Protein AF-A0A1M2VK06-F1 (afdb_monomer_lite)

Radius of gyration: 19.27 Å; chains: 1; bounding box: 49×46×52 Å

pLDDT: mean 74.6, std 16.61, range [38.97, 98.0]

Secondary structure (DSSP, 8-state):
-HHHHHHHHHHHHTT-SSEEEEEE-TTS-GGGTTTT--PPTTEEEEEEEEEE--TT-TT----TT--EEEEEEEEESSEEEEEEES-HHHHHHTT--HHHHTT--EEEEES---S--SSTTSPPHHHHHHHHHHHHT-TT--EEEEEE-S--TT--PPP--TTSPPTTS-TT------SEEEEEE---HHHHHHHHT--TTPPP---B--HHHHHHHHHTTTTT--EEEEEE-TTS-B-HHHHHHHHHH-SEEEEEE-SS-------GGG--TTGGGS----TTS---

Structure (mmCIF, N/CA/C/O backbone):
data_AF-A0A1M2VK06-F1
#
_entry.id   AF-A0A1M2VK06-F1
#
loop_
_atom_site.group_PDB
_atom_site.id
_atom_site.type_symbol
_atom_site.label_atom_id
_atom_site.label_alt_id
_atom_site.label_comp_id
_atom_site.label_asym_id
_atom_site.label_entity_id
_atom_site.label_seq_id
_atom_site.pdbx_PDB_ins_code
_atom_site.Cartn_x
_atom_site.Cartn_y
_atom_site.Cartn_z
_atom_site.occupancy
_atom_site.B_iso_or_equiv
_atom_site.auth_seq_id
_atom_site.auth_comp_id
_atom_site.auth_asym_id
_atom_site.auth_atom_id
_atom_site.pdbx_PDB_model_num
ATOM 1 N N . MET A 1 1 ? 25.168 10.099 -22.488 1.00 47.62 1 MET A N 1
ATOM 2 C CA . MET A 1 1 ? 24.892 9.134 -23.580 1.00 47.62 1 MET A CA 1
ATOM 3 C C . MET A 1 1 ? 23.888 8.047 -23.195 1.00 47.62 1 MET A C 1
ATOM 5 O O . MET A 1 1 ? 22.992 7.809 -23.987 1.00 47.62 1 MET A O 1
ATOM 9 N N . ASN A 1 2 ? 23.963 7.434 -22.006 1.00 51.59 2 ASN A N 1
ATOM 10 C CA . ASN A 1 2 ? 23.129 6.265 -21.659 1.00 51.59 2 ASN A CA 1
ATOM 11 C C . ASN A 1 2 ? 21.607 6.519 -21.606 1.00 51.59 2 ASN A C 1
ATOM 13 O O . ASN A 1 2 ? 20.846 5.654 -22.025 1.00 51.59 2 ASN A O 1
ATOM 17 N N . GLY A 1 3 ? 21.160 7.707 -21.173 1.00 55.09 3 GLY A N 1
ATOM 18 C CA . GLY A 1 3 ? 19.727 8.044 -21.126 1.00 55.09 3 GLY A CA 1
ATOM 19 C C . GLY A 1 3 ? 19.047 8.020 -22.501 1.00 55.09 3 GLY A C 1
ATOM 20 O O . GLY A 1 3 ? 17.964 7.471 -22.633 1.00 55.09 3 GLY A O 1
ATOM 21 N N . HIS A 1 4 ? 19.719 8.510 -23.553 1.00 59.34 4 HIS A N 1
ATOM 22 C CA . HIS A 1 4 ? 19.157 8.541 -24.910 1.00 59.34 4 HIS A CA 1
ATOM 23 C C . HIS A 1 4 ? 18.959 7.149 -25.519 1.00 59.34 4 HIS A C 1
ATOM 25 O O . HIS A 1 4 ? 18.006 6.950 -26.264 1.00 59.34 4 HIS A O 1
ATOM 31 N N . LEU A 1 5 ? 19.828 6.182 -25.199 1.00 64.38 5 LEU A N 1
ATOM 32 C CA . LEU A 1 5 ? 19.677 4.808 -25.680 1.00 64.38 5 LEU A CA 1
ATOM 33 C C . LEU A 1 5 ? 18.470 4.128 -25.029 1.00 64.38 5 LEU A C 1
ATOM 35 O O . LEU A 1 5 ? 17.686 3.496 -25.727 1.00 64.38 5 LEU A O 1
ATOM 39 N N . ALA A 1 6 ? 18.287 4.293 -23.716 1.00 64.44 6 ALA A N 1
ATOM 40 C CA . ALA A 1 6 ? 17.107 3.774 -23.033 1.00 64.44 6 ALA A CA 1
ATOM 41 C C . ALA A 1 6 ? 15.823 4.436 -23.560 1.00 64.44 6 ALA A C 1
ATOM 43 O O . ALA A 1 6 ? 14.879 3.726 -23.892 1.00 64.44 6 ALA A O 1
ATOM 44 N N . SER A 1 7 ? 15.814 5.762 -23.749 1.00 63.34 7 SER A N 1
ATOM 45 C CA . SER A 1 7 ? 14.690 6.473 -24.376 1.00 63.34 7 SER A CA 1
ATOM 46 C C . SER A 1 7 ? 14.378 5.938 -25.773 1.00 63.34 7 SER A C 1
ATOM 48 O O . SER A 1 7 ? 13.219 5.712 -26.100 1.00 63.34 7 SER A O 1
ATOM 50 N N . TYR A 1 8 ? 15.407 5.704 -26.592 1.00 65.81 8 TYR A N 1
ATOM 51 C CA . TYR A 1 8 ? 15.258 5.189 -27.951 1.00 65.81 8 TYR A CA 1
ATOM 52 C C . TYR A 1 8 ? 14.736 3.748 -27.978 1.00 65.81 8 TYR A C 1
ATOM 54 O O . TYR A 1 8 ? 13.837 3.439 -28.753 1.00 65.81 8 TYR A O 1
ATOM 62 N N . ILE A 1 9 ? 15.240 2.874 -27.103 1.00 68.94 9 ILE A N 1
ATOM 63 C CA . ILE A 1 9 ? 14.739 1.500 -26.969 1.00 68.94 9 ILE A CA 1
ATOM 64 C C . ILE A 1 9 ? 13.269 1.518 -26.547 1.00 68.94 9 ILE A C 1
ATOM 66 O O . ILE A 1 9 ? 12.455 0.821 -27.140 1.00 68.94 9 ILE A O 1
ATOM 70 N N . LEU A 1 10 ? 12.904 2.341 -25.564 1.00 68.81 10 LEU A N 1
ATOM 71 C CA . LEU A 1 10 ? 11.518 2.446 -25.103 1.00 68.81 10 LEU A CA 1
ATOM 72 C C . LEU A 1 10 ? 10.599 3.032 -26.168 1.00 68.81 10 LEU A C 1
ATOM 74 O O . LEU A 1 10 ? 9.471 2.572 -26.298 1.00 68.81 10 LEU A O 1
ATOM 78 N N . PHE A 1 11 ? 11.094 3.984 -26.958 1.00 67.81 11 PHE A N 1
ATOM 79 C CA . PHE A 1 11 ? 10.392 4.503 -28.125 1.00 67.81 11 PHE A CA 1
ATOM 80 C C . PHE A 1 11 ? 10.148 3.406 -29.172 1.00 67.81 11 PHE A C 1
ATOM 82 O O . PHE A 1 11 ? 9.016 3.237 -29.610 1.00 67.81 11 PHE A O 1
ATOM 89 N N . LEU A 1 12 ? 11.161 2.606 -29.520 1.00 69.56 12 LEU A N 1
ATOM 90 C CA . LEU A 1 12 ? 11.001 1.486 -30.458 1.00 69.56 12 LEU A CA 1
ATOM 91 C C . LEU A 1 12 ? 10.035 0.416 -29.937 1.00 69.56 12 LEU A C 1
ATOM 93 O O . LEU A 1 12 ? 9.275 -0.174 -30.699 1.00 69.56 12 LEU A O 1
ATOM 97 N N . LEU A 1 13 ? 10.056 0.161 -28.630 1.00 71.19 13 LEU A N 1
ATOM 98 C CA . LEU A 1 13 ? 9.164 -0.804 -27.993 1.00 71.19 13 LEU A CA 1
ATOM 99 C C . LEU A 1 13 ? 7.761 -0.234 -27.748 1.00 71.19 13 LEU A C 1
ATOM 101 O O . LEU A 1 13 ? 6.844 -1.000 -27.457 1.00 71.19 13 LEU A O 1
ATOM 105 N N . ALA A 1 14 ? 7.553 1.077 -27.900 1.00 65.69 14 ALA A N 1
ATOM 106 C CA . ALA A 1 14 ? 6.257 1.709 -27.693 1.00 65.69 14 ALA A CA 1
ATOM 107 C C . ALA A 1 14 ? 5.212 1.316 -28.746 1.00 65.69 14 ALA A C 1
ATOM 109 O O . ALA A 1 14 ? 4.041 1.615 -28.545 1.00 65.69 14 ALA A O 1
ATOM 110 N N . GLU A 1 15 ? 5.581 0.638 -29.829 1.00 67.31 15 GLU A N 1
ATOM 111 C CA . GLU A 1 15 ? 4.616 0.082 -30.786 1.00 67.31 15 GLU A CA 1
ATOM 112 C C . GLU A 1 15 ? 4.127 -1.323 -30.394 1.00 67.31 15 GLU A C 1
ATOM 114 O O . GLU A 1 15 ? 3.173 -1.836 -30.978 1.00 67.31 15 GLU A O 1
ATOM 119 N N . GLN A 1 16 ? 4.732 -1.952 -29.380 1.00 73.31 16 GLN A N 1
ATOM 120 C CA . GLN A 1 16 ? 4.264 -3.237 -28.864 1.00 73.31 16 GLN A CA 1
ATOM 121 C C . GLN A 1 16 ? 2.961 -3.049 -28.074 1.00 73.31 16 GLN A C 1
ATOM 123 O O . GLN A 1 16 ? 2.878 -2.219 -27.161 1.00 73.31 16 GLN A O 1
ATOM 128 N N . ALA A 1 17 ? 1.944 -3.844 -28.423 1.00 70.94 17 ALA A N 1
ATOM 129 C CA . ALA A 1 17 ? 0.627 -3.804 -27.784 1.00 70.94 17 ALA A CA 1
ATOM 130 C C . ALA A 1 17 ? 0.682 -4.251 -26.316 1.00 70.94 17 ALA A C 1
ATOM 132 O O . ALA A 1 17 ? 0.001 -3.682 -25.473 1.00 70.94 17 ALA A O 1
ATOM 133 N N . THR A 1 18 ? 1.526 -5.237 -25.999 1.00 79.25 18 THR A N 1
ATOM 134 C CA . THR A 1 18 ? 1.774 -5.691 -24.627 1.00 79.25 18 THR A CA 1
ATOM 135 C C . THR A 1 18 ? 3.255 -5.602 -24.310 1.00 79.25 18 THR A C 1
ATOM 137 O O . THR A 1 18 ? 4.063 -6.224 -25.000 1.00 79.25 18 THR A O 1
ATOM 140 N N . LEU A 1 19 ? 3.617 -4.848 -23.273 1.00 79.69 19 LEU A N 1
ATOM 141 C CA . LEU A 1 19 ? 5.019 -4.626 -22.923 1.00 79.69 19 LEU A CA 1
ATOM 142 C C . LEU A 1 19 ? 5.219 -4.536 -21.409 1.00 79.69 19 LEU A C 1
ATOM 144 O O . LEU A 1 19 ? 4.569 -3.748 -20.720 1.00 79.69 19 LEU A O 1
ATOM 148 N N . ALA A 1 20 ? 6.174 -5.305 -20.893 1.00 77.31 20 ALA A N 1
ATOM 149 C CA . ALA A 1 20 ? 6.672 -5.161 -19.534 1.00 77.31 20 ALA A CA 1
ATOM 150 C C . ALA A 1 20 ? 8.096 -4.591 -19.583 1.00 77.31 20 ALA A C 1
ATOM 152 O O . ALA A 1 20 ? 8.959 -5.111 -20.286 1.00 77.31 20 ALA A O 1
ATOM 153 N N . VAL A 1 21 ? 8.338 -3.501 -18.858 1.00 75.44 21 VAL A N 1
ATOM 154 C CA . VAL A 1 21 ? 9.625 -2.801 -18.835 1.00 75.44 21 VAL A CA 1
ATOM 155 C C . VAL A 1 21 ? 10.102 -2.680 -17.399 1.00 75.44 21 VAL A C 1
ATOM 157 O O . VAL A 1 21 ? 9.405 -2.121 -16.552 1.00 75.44 21 VAL A O 1
ATOM 160 N N . GLN A 1 22 ? 11.329 -3.129 -17.143 1.00 75.25 22 GLN A N 1
ATOM 161 C CA . GLN A 1 22 ? 12.009 -2.899 -15.878 1.00 75.25 22 GLN A CA 1
ATOM 162 C C . GLN A 1 22 ? 13.286 -2.090 -16.088 1.00 75.25 22 GLN A C 1
ATOM 164 O O . GLN A 1 22 ? 14.187 -2.503 -16.816 1.00 75.25 22 GLN A O 1
ATOM 169 N N . LEU A 1 23 ? 13.368 -0.945 -15.416 1.00 72.06 23 LEU A N 1
ATOM 170 C CA . LEU A 1 23 ? 14.510 -0.043 -15.465 1.00 72.06 23 LEU A CA 1
ATOM 171 C C . LEU A 1 23 ? 15.221 -0.053 -14.111 1.00 72.06 23 LEU A C 1
ATOM 173 O O . LEU A 1 23 ? 14.647 0.315 -13.084 1.00 72.06 23 LEU A O 1
ATOM 177 N N . HIS A 1 24 ? 16.479 -0.495 -14.130 1.00 65.75 24 HIS A N 1
ATOM 178 C CA . HIS A 1 24 ? 17.364 -0.549 -12.969 1.00 65.75 24 HIS A CA 1
ATOM 179 C C . HIS A 1 24 ? 18.470 0.509 -13.088 1.00 65.75 24 HIS A C 1
ATOM 181 O O . HIS A 1 24 ? 19.087 0.635 -14.145 1.00 65.75 24 HIS A O 1
ATOM 187 N N . TYR A 1 25 ? 18.783 1.154 -11.962 1.00 70.06 25 TYR A N 1
ATOM 188 C CA . TYR A 1 25 ? 19.981 1.957 -11.667 1.00 70.06 25 TYR A CA 1
ATOM 189 C C . TYR A 1 25 ? 20.017 3.482 -11.989 1.00 70.06 25 TYR A C 1
ATOM 191 O O . TYR A 1 25 ? 19.478 3.924 -13.004 1.00 70.06 25 TYR A O 1
ATOM 199 N N . PRO A 1 26 ? 20.717 4.291 -11.136 1.00 48.97 26 PRO A N 1
ATOM 200 C CA . PRO A 1 26 ? 20.531 5.741 -10.930 1.00 48.97 26 PRO A CA 1
ATOM 201 C C . PRO A 1 26 ? 21.369 6.696 -11.801 1.00 48.97 26 PRO A C 1
ATOM 203 O O . PRO A 1 26 ? 21.272 7.911 -11.646 1.00 48.97 26 PRO A O 1
ATOM 206 N N . TRP A 1 27 ? 22.198 6.193 -12.718 1.00 48.28 27 TRP A N 1
ATOM 207 C CA . TRP A 1 27 ? 23.122 7.043 -13.497 1.00 48.28 27 TRP A CA 1
ATOM 208 C C . TRP A 1 27 ? 22.528 7.559 -14.807 1.00 48.28 27 TRP A C 1
ATOM 210 O O . TRP A 1 27 ? 23.205 8.234 -15.589 1.00 48.28 27 TRP A O 1
ATOM 220 N N . MET A 1 28 ? 21.269 7.225 -15.088 1.00 51.41 28 MET A N 1
ATOM 221 C CA . MET A 1 28 ? 20.575 7.821 -16.214 1.00 51.41 28 MET A CA 1
ATOM 222 C C . MET A 1 28 ? 20.090 9.203 -15.802 1.00 51.41 28 MET A C 1
ATOM 224 O O . MET A 1 28 ? 19.327 9.352 -14.853 1.00 51.41 28 MET A O 1
ATOM 228 N N . ASN A 1 29 ? 20.545 10.220 -16.532 1.00 53.09 29 ASN A N 1
ATOM 229 C CA . ASN A 1 29 ? 19.908 11.521 -16.477 1.00 53.09 29 ASN A CA 1
ATOM 230 C C . ASN A 1 29 ? 18.454 11.347 -16.957 1.00 53.09 29 ASN A C 1
ATOM 232 O O . ASN A 1 29 ? 18.212 11.170 -18.155 1.00 53.09 29 ASN A O 1
ATOM 236 N N . PHE A 1 30 ? 17.518 11.323 -16.006 1.00 53.69 30 PHE A N 1
ATOM 237 C CA . PHE A 1 30 ? 16.091 11.129 -16.259 1.00 53.69 30 PHE A CA 1
ATOM 238 C C . PHE A 1 30 ? 15.481 12.280 -17.062 1.00 53.69 30 PHE A C 1
ATOM 240 O O . PHE A 1 30 ? 14.474 12.060 -17.732 1.00 53.69 30 PHE A O 1
ATOM 247 N N . ASP A 1 31 ? 16.132 13.446 -17.108 1.00 55.97 31 ASP A N 1
ATOM 248 C CA . ASP A 1 31 ? 15.694 14.577 -17.931 1.00 55.97 31 ASP A CA 1
ATOM 249 C C . ASP A 1 31 ? 15.639 14.210 -19.426 1.00 55.97 31 ASP A C 1
ATOM 251 O O . ASP A 1 31 ? 14.849 14.767 -20.177 1.00 55.97 31 ASP A O 1
ATOM 255 N N . ALA A 1 32 ? 16.442 13.239 -19.881 1.00 54.22 32 ALA A N 1
ATOM 256 C CA . ALA A 1 32 ? 16.413 12.755 -21.267 1.00 54.22 32 ALA A CA 1
ATOM 257 C C . ALA A 1 32 ? 15.392 11.622 -21.509 1.00 54.22 32 ALA A C 1
ATOM 259 O O . ALA A 1 32 ? 15.028 11.344 -22.655 1.00 54.22 32 ALA A O 1
ATOM 260 N N . LEU A 1 33 ? 14.960 10.937 -20.447 1.00 54.22 33 LEU A N 1
ATOM 261 C CA . LEU A 1 33 ? 13.957 9.865 -20.489 1.00 54.22 33 LEU A CA 1
ATOM 262 C C . LEU A 1 33 ? 12.536 10.425 -20.430 1.00 54.22 33 LEU A C 1
ATOM 264 O O . LEU A 1 33 ? 11.628 9.87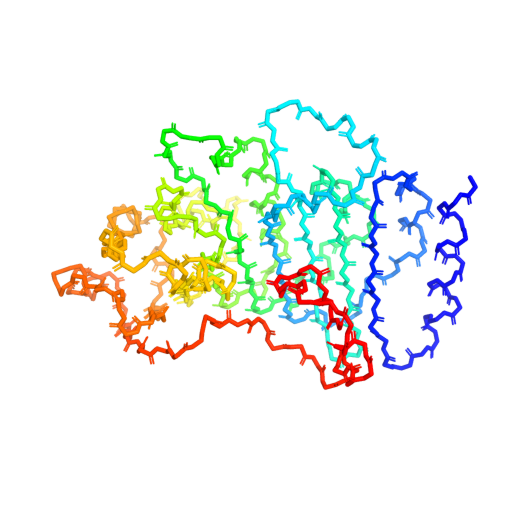6 -21.052 1.00 54.22 33 LEU A O 1
ATOM 268 N N . SER A 1 34 ? 12.371 11.561 -19.763 1.00 54.59 34 SER A N 1
ATOM 269 C CA . SER A 1 34 ? 11.088 12.216 -19.533 1.00 54.59 34 SER A CA 1
ATOM 270 C C . SER A 1 34 ? 10.356 12.680 -20.776 1.00 54.59 34 SER A C 1
ATOM 272 O O . SER A 1 34 ? 9.130 12.634 -20.829 1.00 54.59 34 SER A O 1
ATOM 274 N N . HIS A 1 35 ? 11.101 13.058 -21.809 1.00 53.56 35 HIS A N 1
ATOM 275 C CA . HIS A 1 35 ? 10.530 13.479 -23.081 1.00 53.56 35 HIS A CA 1
ATOM 276 C C . HIS A 1 35 ? 10.024 12.314 -23.947 1.00 53.56 35 HIS A C 1
ATOM 278 O O . HIS A 1 35 ? 9.333 12.562 -24.933 1.00 53.56 35 HIS A O 1
ATOM 284 N N . HIS A 1 36 ? 10.357 11.062 -23.609 1.00 52.97 36 HIS A N 1
ATOM 285 C CA . HIS A 1 36 ? 10.101 9.900 -24.472 1.00 52.97 36 HIS A CA 1
ATOM 286 C C . HIS A 1 36 ? 9.395 8.732 -23.777 1.00 52.97 36 HIS A C 1
ATOM 288 O O . HIS A 1 36 ? 8.789 7.903 -24.458 1.00 52.97 36 HIS A O 1
ATOM 294 N N . LEU A 1 37 ? 9.423 8.654 -22.443 1.00 57.34 37 LEU A N 1
ATOM 295 C CA . LEU A 1 37 ? 8.556 7.739 -21.710 1.00 57.34 37 LEU A CA 1
ATOM 296 C C . LEU A 1 37 ? 7.152 8.324 -21.613 1.00 57.34 37 LEU A C 1
ATOM 298 O O . LEU A 1 37 ? 6.801 9.035 -20.675 1.00 57.34 37 LEU A O 1
ATOM 302 N N . HIS A 1 38 ? 6.311 7.944 -22.565 1.00 60.81 38 HIS A N 1
ATOM 303 C CA . HIS A 1 38 ? 4.879 7.985 -22.333 1.00 60.81 38 HIS A CA 1
ATOM 304 C C . HIS A 1 38 ? 4.540 6.922 -21.288 1.00 60.81 38 HIS A C 1
ATOM 306 O O . HIS A 1 38 ? 4.717 5.724 -21.532 1.00 60.81 38 HIS A O 1
ATOM 312 N N . LEU A 1 39 ? 4.063 7.356 -20.115 1.00 63.66 39 LEU A N 1
ATOM 313 C CA . LEU A 1 39 ? 3.410 6.436 -19.192 1.00 63.66 39 LEU A CA 1
ATOM 314 C C . LEU A 1 39 ? 2.323 5.642 -19.919 1.00 63.66 39 LEU A C 1
ATOM 316 O O . LEU A 1 39 ? 1.707 6.164 -20.856 1.00 63.66 39 LEU A O 1
ATOM 320 N N . PRO A 1 40 ? 2.038 4.414 -19.455 1.00 66.88 40 PRO A N 1
ATOM 321 C CA . PRO A 1 40 ? 0.915 3.657 -19.968 1.00 66.88 40 PRO A CA 1
ATOM 322 C C . PRO A 1 40 ? -0.352 4.506 -19.888 1.00 66.88 40 PRO A C 1
ATOM 324 O O . PRO A 1 40 ? -0.660 5.071 -18.838 1.00 66.88 40 PRO A O 1
ATOM 327 N N . SER A 1 41 ? -1.123 4.580 -20.967 1.00 71.75 41 SER A N 1
ATOM 328 C CA . SER A 1 41 ? -2.531 4.932 -20.820 1.00 71.75 41 SER A CA 1
ATOM 329 C C . SER A 1 41 ? -3.218 3.853 -19.981 1.00 71.75 41 SER A C 1
ATOM 331 O O . SER A 1 41 ? -2.910 2.668 -20.111 1.00 71.75 41 SER A O 1
ATOM 333 N N . GLY A 1 42 ? -4.149 4.252 -19.114 1.00 82.56 42 GLY A N 1
ATOM 334 C CA . GLY A 1 42 ? -4.944 3.296 -18.341 1.00 82.56 42 GLY A CA 1
ATOM 335 C C . GLY A 1 42 ? -4.171 2.558 -17.243 1.00 82.56 42 GLY A C 1
ATOM 336 O O . GLY A 1 42 ? -4.449 1.386 -16.986 1.00 82.56 42 GLY A O 1
ATOM 337 N N . VAL A 1 43 ? -3.211 3.221 -16.582 1.00 87.81 43 VAL A N 1
ATOM 338 C CA . VAL A 1 43 ? -2.662 2.712 -15.315 1.00 87.81 43 VAL A CA 1
ATOM 339 C C . VAL A 1 43 ? -3.813 2.550 -14.324 1.00 87.81 43 VAL A C 1
ATOM 341 O O . VAL A 1 43 ? -4.493 3.513 -13.985 1.00 87.81 43 VAL A O 1
ATOM 344 N N . SER A 1 44 ? -4.027 1.322 -13.864 1.00 91.50 44 SER A N 1
ATOM 345 C CA . SER A 1 44 ? -5.077 0.989 -12.895 1.00 91.50 44 SER A CA 1
ATOM 346 C C . SER A 1 44 ? -4.509 0.663 -11.518 1.00 91.50 44 SER A C 1
ATOM 348 O O . SER A 1 44 ? -5.211 0.838 -10.519 1.00 91.50 44 SER A O 1
ATOM 350 N N . LYS A 1 45 ? -3.241 0.232 -11.451 1.00 92.38 45 LYS A N 1
ATOM 351 C CA . LYS A 1 45 ? -2.561 -0.102 -10.200 1.00 92.38 45 LYS A CA 1
ATOM 352 C C . LYS A 1 45 ? -1.185 0.533 -10.117 1.00 92.38 45 LYS A C 1
ATOM 354 O O . LYS A 1 45 ? -0.444 0.548 -11.102 1.00 92.38 45 LYS A O 1
ATOM 359 N N . VAL A 1 46 ? -0.828 0.990 -8.925 1.00 91.06 46 VAL A N 1
ATOM 360 C CA . VAL A 1 46 ? 0.491 1.550 -8.626 1.00 91.06 46 VAL A CA 1
ATOM 361 C C . VAL A 1 46 ? 1.069 0.871 -7.397 1.00 91.06 46 VAL A C 1
ATOM 363 O O . VAL A 1 46 ? 0.352 0.603 -6.442 1.00 91.06 46 VAL A O 1
ATOM 366 N N . VAL A 1 47 ? 2.371 0.613 -7.406 1.00 89.00 47 VAL A N 1
ATOM 367 C CA . VAL A 1 47 ? 3.141 0.225 -6.222 1.00 89.00 47 VAL A CA 1
ATOM 368 C C . VAL A 1 47 ? 4.207 1.271 -5.988 1.00 89.00 47 VAL A C 1
ATOM 370 O O . VAL A 1 47 ? 4.939 1.588 -6.919 1.00 89.00 47 VAL A O 1
ATOM 373 N N . ILE A 1 48 ? 4.339 1.751 -4.761 1.00 88.19 48 ILE A N 1
ATOM 374 C CA . ILE A 1 48 ? 5.452 2.577 -4.302 1.00 88.19 48 ILE A CA 1
ATOM 375 C C . ILE A 1 48 ? 6.045 1.870 -3.090 1.00 88.19 48 ILE A C 1
ATOM 377 O O . ILE A 1 48 ? 5.321 1.529 -2.157 1.00 88.19 48 ILE A O 1
ATOM 381 N N . GLY A 1 49 ? 7.351 1.636 -3.091 1.00 84.81 49 GLY A N 1
ATOM 382 C CA . GLY A 1 49 ? 7.998 0.980 -1.965 1.00 84.81 49 GLY A CA 1
ATOM 383 C C . GLY A 1 49 ? 9.462 1.327 -1.795 1.00 84.81 49 GLY A C 1
ATOM 384 O O . GLY A 1 49 ? 10.084 1.894 -2.698 1.00 84.81 49 GLY A O 1
ATOM 385 N N . ARG A 1 50 ? 9.996 0.979 -0.623 1.00 79.38 50 ARG A N 1
ATOM 386 C CA . ARG A 1 50 ? 11.423 1.077 -0.298 1.00 79.38 50 ARG A CA 1
ATOM 387 C C . ARG A 1 50 ? 11.999 -0.312 -0.100 1.00 79.38 50 ARG A C 1
ATOM 389 O O . ARG A 1 50 ? 11.412 -1.140 0.589 1.00 79.38 50 ARG A O 1
ATOM 396 N N . TYR A 1 51 ? 13.157 -0.557 -0.691 1.00 73.75 51 TYR A N 1
ATOM 397 C CA . TYR A 1 51 ? 13.705 -1.899 -0.829 1.00 73.75 51 TYR A CA 1
ATOM 398 C C . TYR A 1 51 ? 15.178 -1.922 -0.427 1.00 73.75 51 TYR A C 1
ATOM 400 O O . TYR A 1 51 ? 15.905 -1.027 -0.844 1.00 73.75 51 TYR A O 1
ATOM 408 N N . PRO A 1 52 ? 15.647 -2.903 0.360 1.00 68.44 52 PRO A N 1
ATOM 409 C CA . PRO A 1 52 ? 17.075 -3.122 0.584 1.00 68.44 52 PRO A CA 1
ATOM 410 C C . PRO A 1 52 ? 17.934 -3.035 -0.690 1.00 68.44 52 PRO A C 1
ATOM 412 O O . PRO A 1 52 ? 17.672 -3.690 -1.695 1.00 68.44 52 PRO A O 1
ATOM 415 N N . LEU A 1 53 ? 19.006 -2.247 -0.659 1.00 65.81 53 LEU A N 1
ATOM 416 C CA . LEU A 1 53 ? 19.964 -2.201 -1.759 1.00 65.81 53 LEU A CA 1
ATOM 417 C C . LEU A 1 53 ? 20.623 -3.591 -1.911 1.00 65.81 53 LEU A C 1
ATOM 419 O O . LEU A 1 53 ? 21.148 -4.120 -0.925 1.00 65.81 53 LEU A O 1
ATOM 423 N N . PRO A 1 54 ? 20.628 -4.215 -3.107 1.00 57.22 54 PRO A N 1
ATOM 424 C CA . PRO A 1 54 ? 21.279 -5.508 -3.276 1.00 57.22 54 PRO A CA 1
ATOM 425 C C . PRO A 1 54 ? 22.788 -5.387 -3.013 1.00 57.22 54 PRO A C 1
ATOM 427 O O . PRO A 1 54 ? 23.459 -4.531 -3.583 1.00 57.22 54 PRO A O 1
ATOM 430 N N . ALA A 1 55 ? 23.346 -6.292 -2.202 1.00 53.03 55 ALA A N 1
ATOM 431 C CA . ALA A 1 55 ? 24.771 -6.302 -1.837 1.00 53.03 55 ALA A CA 1
ATOM 432 C C . ALA A 1 55 ? 25.735 -6.519 -3.027 1.00 53.03 55 ALA A C 1
ATOM 434 O O . ALA A 1 55 ? 26.948 -6.406 -2.882 1.00 53.03 55 ALA A O 1
ATOM 435 N N . LEU A 1 56 ? 25.203 -6.852 -4.206 1.00 47.44 56 LEU A N 1
ATOM 436 C CA . LEU A 1 56 ? 25.945 -7.243 -5.406 1.00 47.44 56 LEU A CA 1
ATOM 437 C C . LEU A 1 56 ? 26.371 -6.068 -6.294 1.00 47.44 56 LEU A C 1
ATOM 439 O O . LEU A 1 56 ? 26.717 -6.299 -7.448 1.00 47.44 56 LEU A O 1
ATOM 443 N N . LEU A 1 57 ? 26.320 -4.825 -5.815 1.00 50.59 57 LEU A N 1
ATOM 444 C CA . LEU A 1 57 ? 26.584 -3.647 -6.643 1.00 50.59 57 LEU A CA 1
ATOM 445 C C . LEU A 1 57 ? 27.931 -3.026 -6.250 1.00 50.59 57 LEU A C 1
ATOM 447 O O . LEU A 1 57 ? 28.003 -2.256 -5.290 1.00 50.59 57 LEU A O 1
ATOM 451 N N . PRO A 1 58 ? 29.029 -3.375 -6.955 1.00 39.72 58 PRO A N 1
ATOM 452 C CA . PRO A 1 58 ? 30.354 -2.873 -6.631 1.00 39.72 58 PRO A CA 1
ATOM 453 C C . PRO A 1 58 ? 30.384 -1.361 -6.864 1.00 39.72 58 PRO A C 1
ATOM 455 O O . PRO A 1 58 ? 30.089 -0.893 -7.963 1.00 39.72 58 PRO A O 1
ATOM 458 N N . GLY A 1 59 ? 30.748 -0.597 -5.834 1.00 49.41 59 GLY A N 1
ATOM 459 C CA . GLY A 1 59 ? 30.930 0.853 -5.938 1.00 49.41 59 GLY A CA 1
ATOM 460 C C . GLY A 1 59 ? 29.706 1.708 -5.605 1.00 49.41 59 GLY A C 1
ATOM 461 O O . GLY A 1 59 ? 29.724 2.900 -5.908 1.00 49.41 59 GLY A O 1
ATOM 462 N N . SER A 1 60 ? 28.662 1.167 -4.963 1.00 46.66 60 SER A N 1
ATOM 463 C CA . SER A 1 60 ? 27.590 2.003 -4.411 1.00 46.66 60 SER A CA 1
ATOM 464 C C . SER A 1 60 ? 28.097 2.806 -3.205 1.00 46.66 60 SER A C 1
ATOM 466 O O . SER A 1 60 ? 27.955 2.399 -2.054 1.00 46.66 60 SER A O 1
ATOM 468 N N . SER A 1 61 ? 28.679 3.976 -3.459 1.00 43.38 61 SER A N 1
ATOM 469 C CA . SER A 1 61 ? 28.861 5.033 -2.461 1.00 43.38 61 SER A CA 1
ATOM 470 C C . SER A 1 61 ? 27.522 5.741 -2.219 1.00 43.38 61 SER A C 1
ATOM 472 O O . SER A 1 61 ? 27.395 6.945 -2.445 1.00 43.38 61 SER A O 1
ATOM 474 N N . GLY A 1 62 ? 26.491 4.976 -1.849 1.00 47.22 62 GLY A N 1
ATOM 475 C CA . GLY A 1 62 ? 25.266 5.563 -1.319 1.00 47.22 62 GLY A CA 1
ATOM 476 C C . GLY A 1 62 ? 25.602 6.342 -0.044 1.00 47.22 62 GLY A C 1
ATOM 477 O O . GLY A 1 62 ? 26.617 6.041 0.598 1.00 47.22 62 GLY A O 1
ATOM 478 N N . PRO A 1 63 ? 24.808 7.358 0.332 1.00 43.59 63 PRO A N 1
ATOM 479 C CA . PRO A 1 63 ? 24.987 7.994 1.627 1.00 43.59 63 PRO A CA 1
ATOM 480 C C . PRO A 1 63 ? 24.985 6.897 2.708 1.00 43.59 63 PRO A C 1
ATOM 482 O O . PRO A 1 63 ? 24.138 6.003 2.643 1.00 43.59 63 PRO A O 1
ATOM 485 N N . PRO A 1 64 ? 25.912 6.937 3.683 1.00 48.94 64 PRO A N 1
ATOM 486 C CA . PRO A 1 64 ? 26.086 5.883 4.691 1.00 48.94 64 PRO A CA 1
ATOM 487 C C . PRO A 1 64 ? 24.820 5.585 5.520 1.00 48.94 64 PRO A C 1
ATOM 489 O O . PRO A 1 64 ? 24.770 4.579 6.221 1.00 48.94 64 PRO A O 1
ATOM 492 N N . ASP A 1 65 ? 23.787 6.421 5.390 1.00 50.91 65 ASP A N 1
ATOM 493 C CA . ASP A 1 65 ? 22.631 6.483 6.276 1.00 50.91 65 ASP A CA 1
ATOM 494 C C . ASP A 1 65 ? 21.330 5.899 5.688 1.00 50.91 65 ASP A C 1
ATOM 496 O O . ASP A 1 65 ? 20.289 5.997 6.338 1.00 50.91 65 ASP A O 1
ATOM 500 N N . SER A 1 66 ? 21.318 5.311 4.479 1.00 53.88 66 SER A N 1
ATOM 501 C CA . SER A 1 66 ? 20.116 4.594 4.010 1.00 53.88 66 SER A CA 1
ATOM 502 C C . SER A 1 66 ? 20.425 3.358 3.158 1.00 53.88 66 SER A C 1
ATOM 504 O O . SER A 1 66 ? 20.804 3.486 1.995 1.00 53.88 66 SER A O 1
ATOM 506 N N . PRO A 1 67 ? 20.222 2.138 3.692 1.00 66.38 67 PRO A N 1
ATOM 507 C CA . PRO A 1 67 ? 20.406 0.892 2.951 1.00 66.38 67 PRO A CA 1
ATOM 508 C C . PRO A 1 67 ? 19.218 0.573 2.027 1.00 66.38 67 PRO A C 1
ATOM 510 O O . PRO A 1 67 ? 19.080 -0.572 1.603 1.00 66.38 67 PRO A O 1
ATOM 513 N N . LEU A 1 68 ? 18.327 1.538 1.761 1.00 72.31 68 LEU A N 1
ATOM 514 C CA . LEU A 1 68 ? 17.087 1.345 1.013 1.00 72.31 68 LEU A CA 1
ATOM 515 C C . LEU A 1 68 ? 17.072 2.196 -0.266 1.00 72.31 68 LEU A C 1
ATOM 517 O O . LEU A 1 68 ? 17.475 3.354 -0.250 1.00 72.31 68 LEU A O 1
ATOM 521 N N . ILE A 1 69 ? 16.541 1.635 -1.351 1.00 76.19 69 ILE A N 1
ATOM 522 C CA . ILE A 1 69 ? 16.247 2.318 -2.617 1.00 76.19 69 ILE A CA 1
ATOM 523 C C . ILE A 1 69 ? 14.742 2.399 -2.829 1.00 76.19 69 ILE A C 1
ATOM 525 O O . ILE A 1 69 ? 13.995 1.496 -2.444 1.00 76.19 69 ILE A O 1
ATOM 529 N N . TRP A 1 70 ? 14.288 3.460 -3.481 1.00 81.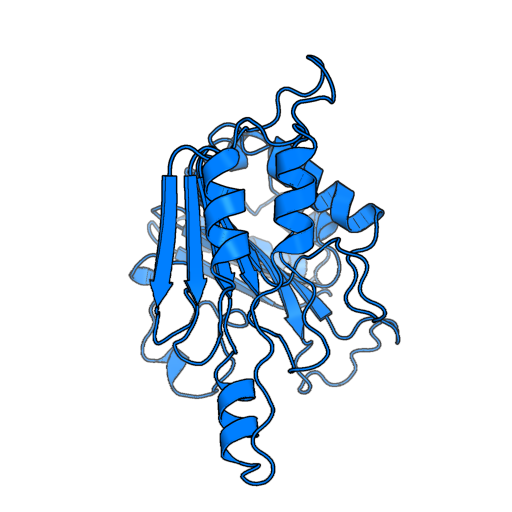75 70 TRP A N 1
ATOM 530 C CA . TRP A 1 70 ? 12.902 3.567 -3.901 1.00 81.75 70 TRP A CA 1
ATOM 531 C C . TRP A 1 70 ? 12.647 2.693 -5.117 1.00 81.75 70 TRP A C 1
ATOM 533 O O . TRP A 1 70 ? 13.497 2.543 -5.995 1.00 81.75 70 TRP A O 1
ATOM 543 N N . GLY A 1 71 ? 11.431 2.181 -5.232 1.00 81.94 71 GLY A N 1
ATOM 544 C CA . GLY A 1 71 ? 10.940 1.743 -6.522 1.00 81.94 71 GLY A CA 1
ATOM 545 C C . GLY A 1 71 ? 9.444 1.913 -6.662 1.00 81.94 71 GLY A C 1
ATOM 546 O O . GLY A 1 71 ? 8.676 1.779 -5.707 1.00 81.94 71 GLY A O 1
ATOM 547 N N . ILE A 1 72 ? 9.055 2.198 -7.894 1.00 85.25 72 ILE A N 1
ATOM 548 C CA . ILE A 1 72 ? 7.679 2.416 -8.301 1.00 85.25 72 ILE A CA 1
ATOM 549 C C . ILE A 1 72 ? 7.342 1.465 -9.447 1.00 85.25 72 ILE A C 1
ATOM 551 O O . ILE A 1 72 ? 8.149 1.239 -10.348 1.00 85.25 72 ILE A O 1
ATOM 555 N N . THR A 1 73 ? 6.162 0.859 -9.391 1.00 85.94 73 THR A N 1
ATOM 556 C CA . THR A 1 73 ? 5.617 0.027 -10.469 1.00 85.94 73 THR A CA 1
ATOM 557 C C . THR A 1 73 ? 4.265 0.577 -10.874 1.00 85.94 73 THR A C 1
ATOM 559 O O . THR A 1 73 ? 3.400 0.763 -10.025 1.00 85.94 73 THR A O 1
ATOM 562 N N . LEU A 1 74 ? 4.080 0.816 -12.164 1.00 87.25 74 LEU A N 1
ATOM 563 C CA . LEU A 1 74 ? 2.822 1.241 -12.760 1.00 87.25 74 LEU A CA 1
ATOM 564 C C . LEU A 1 74 ? 2.297 0.100 -13.618 1.00 87.25 74 LEU A C 1
ATOM 566 O O . LEU A 1 74 ? 3.003 -0.374 -14.508 1.00 87.25 74 LEU A O 1
ATOM 570 N N . SER A 1 75 ? 1.072 -0.336 -13.352 1.00 87.81 75 SER A N 1
ATOM 571 C CA . SER A 1 75 ? 0.433 -1.439 -14.060 1.00 87.81 75 SER A CA 1
ATOM 572 C C . SER A 1 75 ? -0.853 -0.972 -14.736 1.00 87.81 75 SER A C 1
ATOM 574 O O . SER A 1 75 ? -1.809 -0.554 -14.078 1.00 87.81 75 SER A O 1
ATOM 576 N N . GLY A 1 76 ? -0.879 -1.074 -16.060 1.00 85.62 76 GLY A N 1
ATOM 577 C CA . GLY A 1 76 ? -2.069 -0.955 -16.901 1.00 85.62 76 GLY A CA 1
ATOM 578 C C . GLY A 1 76 ? -2.489 -2.306 -17.481 1.00 85.62 76 GLY A C 1
ATOM 579 O O . GLY A 1 76 ? -1.901 -3.340 -17.165 1.00 85.62 76 GLY A O 1
ATOM 580 N N . SER A 1 77 ? -3.512 -2.294 -18.337 1.00 81.56 77 SER A N 1
ATOM 581 C CA . SER A 1 77 ? -3.973 -3.488 -19.066 1.00 81.56 77 SER A CA 1
ATOM 582 C C . SER A 1 77 ? -2.964 -3.971 -20.109 1.00 81.56 77 SER A C 1
ATOM 584 O O . SER A 1 77 ? -2.865 -5.166 -20.369 1.00 81.56 77 SER A O 1
ATOM 586 N N . GLU A 1 78 ? -2.224 -3.035 -20.699 1.00 82.69 78 GLU A N 1
ATOM 587 C CA . GLU A 1 78 ? -1.325 -3.278 -21.831 1.00 82.69 78 GLU A CA 1
ATOM 588 C C . GLU A 1 78 ? 0.151 -3.137 -21.461 1.00 82.69 78 GLU A C 1
ATOM 590 O O . GLU A 1 78 ? 1.021 -3.725 -22.103 1.00 82.69 78 GLU A O 1
ATOM 595 N N . ARG A 1 79 ? 0.468 -2.343 -20.430 1.00 82.06 79 ARG A N 1
ATOM 596 C CA . ARG A 1 79 ? 1.860 -2.080 -20.059 1.00 82.06 79 ARG A CA 1
ATOM 597 C C . ARG A 1 79 ? 2.092 -2.125 -18.568 1.00 82.06 79 ARG A C 1
ATOM 599 O O . ARG A 1 79 ? 1.293 -1.614 -17.786 1.00 82.06 79 ARG A O 1
ATOM 606 N N . VAL A 1 80 ? 3.237 -2.691 -18.202 1.00 84.19 80 VAL A N 1
ATOM 607 C CA . VAL A 1 80 ? 3.798 -2.562 -16.857 1.00 84.19 80 VAL A CA 1
ATOM 608 C C . VAL A 1 80 ? 5.152 -1.894 -16.961 1.00 84.19 80 VAL A C 1
ATOM 610 O O . VAL A 1 80 ? 6.011 -2.349 -17.713 1.00 84.19 80 VAL A O 1
ATOM 613 N N . ILE A 1 81 ? 5.343 -0.827 -16.196 1.00 80.50 81 ILE A N 1
ATOM 614 C CA . ILE A 1 81 ? 6.629 -0.145 -16.093 1.00 80.50 81 ILE A CA 1
ATOM 615 C C . ILE A 1 81 ? 7.071 -0.169 -14.644 1.00 80.50 81 ILE A C 1
ATOM 617 O O . ILE A 1 81 ? 6.296 0.141 -13.740 1.00 80.50 81 ILE A O 1
ATOM 621 N N . ARG A 1 82 ? 8.334 -0.516 -14.429 1.00 80.69 82 ARG A N 1
ATOM 622 C CA . ARG A 1 82 ? 8.973 -0.467 -13.125 1.00 80.69 82 ARG A CA 1
ATOM 623 C C . ARG A 1 82 ? 10.244 0.359 -13.171 1.00 80.69 82 ARG A C 1
ATOM 625 O O . ARG A 1 82 ? 11.095 0.133 -14.030 1.00 80.69 82 ARG A O 1
ATOM 632 N N . TRP A 1 83 ? 10.405 1.210 -12.166 1.00 79.94 83 TRP A N 1
ATOM 633 C CA . TRP A 1 83 ? 11.640 1.935 -11.899 1.00 79.94 83 TRP A CA 1
ATOM 634 C C . TRP A 1 83 ? 12.136 1.685 -10.488 1.00 79.94 83 TRP A C 1
ATOM 636 O O . TRP A 1 83 ? 11.350 1.465 -9.563 1.00 79.94 83 TRP A O 1
ATOM 646 N N . VAL A 1 84 ? 13.454 1.741 -10.344 1.00 76.69 84 VAL A N 1
ATOM 647 C CA . VAL A 1 84 ? 14.154 1.648 -9.068 1.00 76.69 84 VAL A CA 1
ATOM 648 C C . VAL A 1 84 ? 15.277 2.687 -9.053 1.00 76.69 84 VAL A C 1
ATOM 650 O O . VAL A 1 84 ? 16.050 2.763 -10.012 1.00 76.69 84 VAL A O 1
ATOM 653 N N . GLY A 1 85 ? 15.380 3.479 -7.986 1.00 73.62 85 GLY A N 1
ATOM 654 C CA . GLY A 1 85 ? 16.378 4.542 -7.862 1.00 73.62 85 GLY A CA 1
ATOM 655 C C . GLY A 1 85 ? 16.401 5.213 -6.489 1.00 73.62 85 GLY A C 1
ATOM 656 O O . GLY A 1 85 ? 15.663 4.836 -5.583 1.00 73.62 85 GLY A O 1
ATOM 657 N N . ASP A 1 86 ? 17.258 6.224 -6.348 1.00 68.62 86 ASP A N 1
ATOM 658 C CA . ASP A 1 86 ? 17.559 6.835 -5.043 1.00 68.62 86 ASP A CA 1
ATOM 659 C C . ASP A 1 86 ? 16.556 7.930 -4.637 1.00 68.62 86 ASP A C 1
ATOM 661 O O . ASP A 1 86 ? 16.414 8.235 -3.457 1.00 68.62 86 ASP A O 1
ATOM 665 N N . GLU A 1 87 ? 15.830 8.517 -5.595 1.00 69.44 87 GLU A N 1
ATOM 666 C CA . GLU A 1 87 ? 14.881 9.607 -5.344 1.00 69.44 87 GLU A CA 1
ATOM 667 C C . GLU A 1 87 ? 13.549 9.375 -6.061 1.00 69.44 87 GLU A C 1
ATOM 669 O O . GLU A 1 87 ? 13.487 9.308 -7.292 1.00 69.44 87 GLU A O 1
ATOM 674 N N . LEU A 1 88 ? 12.463 9.327 -5.285 1.00 69.12 88 LEU A N 1
ATOM 675 C CA . LEU A 1 88 ? 11.096 9.178 -5.789 1.00 69.12 88 LEU A CA 1
ATOM 676 C C . LEU A 1 88 ? 10.692 10.317 -6.737 1.00 69.12 88 LEU A C 1
ATOM 678 O O . LEU A 1 88 ? 10.066 10.072 -7.766 1.00 69.12 88 LEU A O 1
ATOM 682 N N . THR A 1 89 ? 11.112 11.548 -6.444 1.00 60.41 89 THR A N 1
ATOM 683 C CA . THR A 1 89 ? 10.869 12.722 -7.296 1.00 60.41 89 THR A CA 1
ATOM 684 C C . THR A 1 89 ? 11.479 12.590 -8.677 1.00 60.41 89 THR A C 1
ATOM 686 O O . THR A 1 89 ? 10.794 12.867 -9.653 1.00 60.41 89 THR A O 1
ATOM 689 N N . ARG A 1 90 ? 12.725 12.124 -8.815 1.00 62.38 90 ARG A N 1
ATOM 690 C CA . ARG A 1 90 ? 13.335 11.962 -10.149 1.00 62.38 90 ARG A CA 1
ATOM 691 C C . ARG A 1 90 ? 12.631 10.899 -10.985 1.00 62.38 90 ARG A C 1
ATOM 693 O O . ARG A 1 90 ? 12.547 11.051 -12.199 1.00 62.38 90 ARG A O 1
ATOM 700 N N . MET A 1 91 ? 12.081 9.867 -10.343 1.00 62.62 91 MET A N 1
ATOM 701 C CA . MET A 1 91 ? 11.310 8.830 -11.037 1.00 62.62 91 MET A CA 1
ATOM 702 C C . MET A 1 91 ? 9.981 9.352 -11.607 1.00 62.62 91 MET A C 1
ATOM 704 O O . MET A 1 91 ? 9.427 8.724 -12.502 1.00 62.62 91 MET A O 1
ATOM 708 N N . LEU A 1 92 ? 9.473 10.492 -11.121 1.00 61.56 92 LEU A N 1
ATOM 709 C CA . LEU A 1 92 ? 8.133 10.998 -11.449 1.00 61.56 92 LEU A CA 1
ATOM 710 C C . LEU A 1 92 ? 8.127 12.355 -12.153 1.00 61.56 92 LEU A C 1
ATOM 712 O O . LEU A 1 92 ? 7.357 12.536 -13.097 1.00 61.56 92 LEU A O 1
ATOM 716 N N . CYS A 1 93 ? 9.053 13.254 -11.799 1.00 50.59 93 CYS A N 1
ATOM 717 C CA . CYS A 1 93 ? 9.359 14.473 -12.559 1.00 50.59 93 CYS A CA 1
ATOM 718 C C . CYS A 1 93 ? 9.736 14.158 -14.015 1.00 50.59 93 CYS A C 1
ATOM 720 O O . CYS A 1 93 ? 9.667 15.029 -14.877 1.00 50.59 93 CYS A O 1
ATOM 722 N N . GLY A 1 94 ? 10.118 12.907 -14.286 1.00 49.94 94 GLY A N 1
ATOM 723 C CA . GLY A 1 94 ? 10.474 12.419 -15.599 1.00 49.94 94 GLY A CA 1
ATOM 724 C C . GLY A 1 94 ? 9.380 11.668 -16.365 1.00 49.94 94 GLY A C 1
ATOM 725 O O . GLY A 1 94 ? 9.742 10.799 -17.143 1.00 49.94 94 GLY A O 1
ATOM 726 N N . GLY A 1 95 ? 8.080 11.923 -16.176 1.00 48.69 95 GLY A N 1
ATOM 727 C CA . GLY A 1 95 ? 7.087 11.384 -17.127 1.00 48.69 95 GLY A CA 1
ATOM 728 C C . GLY A 1 95 ? 5.655 11.184 -16.643 1.00 48.69 95 GLY A C 1
ATOM 729 O O . GLY A 1 95 ? 4.799 10.888 -17.474 1.00 48.69 95 GLY A O 1
ATOM 730 N N . ALA A 1 96 ? 5.359 11.349 -15.350 1.00 53.38 96 ALA A N 1
ATOM 731 C CA . ALA A 1 96 ? 3.993 11.211 -14.856 1.00 53.38 96 ALA A CA 1
ATOM 732 C C . ALA A 1 96 ? 3.254 12.548 -14.903 1.00 53.38 96 ALA A C 1
ATOM 734 O O . ALA A 1 96 ? 3.461 13.416 -14.062 1.00 53.38 96 ALA A O 1
ATOM 735 N N . THR A 1 97 ? 2.378 12.722 -15.890 1.00 60.00 97 THR A N 1
ATOM 736 C CA . THR A 1 97 ? 1.386 13.804 -15.838 1.00 60.00 97 THR A CA 1
ATOM 737 C C . THR A 1 97 ? 0.255 13.394 -14.896 1.00 60.00 97 THR A C 1
ATOM 739 O O . THR A 1 97 ? -0.146 12.229 -14.895 1.00 60.00 97 THR A O 1
ATOM 742 N N . ASN A 1 98 ? -0.312 14.334 -14.132 1.00 65.88 98 ASN A N 1
ATOM 743 C CA . ASN A 1 98 ? -1.430 14.079 -13.206 1.00 65.88 98 ASN A CA 1
ATOM 744 C C . ASN A 1 98 ? -2.589 13.325 -13.902 1.00 65.88 98 ASN A C 1
ATOM 746 O O . ASN A 1 98 ? -3.266 12.497 -13.301 1.00 65.88 98 ASN A O 1
ATOM 750 N N . ALA A 1 99 ? -2.765 13.536 -15.214 1.00 71.75 99 ALA A N 1
ATOM 751 C CA . ALA A 1 99 ? -3.758 12.848 -16.038 1.00 71.75 99 ALA A CA 1
ATOM 752 C C . ALA A 1 99 ? -3.576 11.318 -16.117 1.00 71.75 99 ALA A C 1
ATOM 754 O O . ALA A 1 99 ? -4.557 10.593 -16.265 1.00 71.75 99 ALA A O 1
ATOM 755 N N . GLN A 1 100 ? -2.347 10.809 -16.030 1.00 77.88 100 GLN A N 1
ATOM 756 C CA . GLN A 1 100 ? -2.054 9.375 -16.159 1.00 77.88 100 GLN A CA 1
ATOM 757 C C . GLN A 1 100 ? -2.282 8.610 -14.852 1.00 77.88 100 GLN A C 1
ATOM 759 O O . GLN A 1 100 ? -2.586 7.419 -14.892 1.00 77.88 100 GLN A O 1
ATOM 764 N N . LEU A 1 101 ? -2.176 9.291 -13.707 1.00 86.38 101 LEU A N 1
ATOM 765 C CA . LEU A 1 101 ? -2.458 8.713 -12.390 1.00 86.38 101 LEU A CA 1
ATOM 766 C C . LEU A 1 101 ? -3.933 8.829 -11.995 1.00 86.38 101 LEU A C 1
ATOM 768 O O . LEU A 1 101 ? -4.403 8.037 -11.183 1.00 86.38 101 LEU A O 1
ATOM 772 N N . ALA A 1 102 ? -4.691 9.728 -12.626 1.00 88.19 102 ALA A N 1
ATOM 773 C CA . ALA A 1 102 ? -6.111 9.930 -12.345 1.00 88.19 102 ALA A CA 1
ATOM 774 C C . ALA A 1 102 ? -6.957 8.643 -12.440 1.00 88.19 102 ALA A C 1
ATOM 776 O O . ALA A 1 102 ? -7.948 8.507 -11.726 1.00 88.19 102 ALA A O 1
ATOM 777 N N . GLY A 1 103 ? -6.573 7.693 -13.303 1.00 89.56 103 GLY A N 1
ATOM 778 C CA . GLY A 1 103 ? -7.265 6.410 -13.495 1.00 89.56 103 GLY A CA 1
ATOM 779 C C . GLY A 1 103 ? -6.874 5.293 -12.518 1.00 89.56 103 GLY A C 1
ATOM 780 O O . GLY A 1 103 ? -7.452 4.205 -12.587 1.00 89.56 103 GLY A O 1
ATOM 781 N N . VAL A 1 104 ? -5.911 5.532 -11.625 1.00 93.06 104 VAL A N 1
ATOM 782 C CA . VAL A 1 104 ? -5.434 4.532 -10.663 1.00 93.06 104 VAL A CA 1
ATOM 783 C C . VAL A 1 104 ? -6.528 4.240 -9.643 1.00 93.06 104 VAL A C 1
ATOM 785 O O . VAL A 1 104 ? -7.032 5.153 -8.999 1.00 93.06 104 VAL A O 1
ATOM 788 N N . ARG A 1 105 ? -6.867 2.959 -9.478 1.00 94.94 105 ARG A N 1
ATOM 789 C CA . ARG A 1 105 ? -7.889 2.476 -8.532 1.00 94.94 105 ARG A CA 1
ATOM 790 C C . ARG A 1 105 ? -7.294 1.774 -7.318 1.00 94.94 105 ARG A C 1
ATOM 792 O O . ARG A 1 105 ? -7.914 1.765 -6.257 1.00 94.94 105 ARG A O 1
ATOM 799 N N . GLU A 1 106 ? -6.102 1.202 -7.464 1.00 95.75 106 GLU A N 1
ATOM 800 C CA . GLU A 1 106 ? -5.430 0.432 -6.417 1.00 95.75 106 GLU A CA 1
ATOM 801 C C . GLU A 1 106 ? -3.981 0.911 -6.236 1.00 95.75 106 GLU A C 1
ATOM 803 O O . GLU A 1 106 ? -3.181 0.874 -7.173 1.00 95.75 106 GLU A O 1
ATOM 808 N N . LEU A 1 107 ? -3.626 1.335 -5.025 1.00 94.81 107 LEU A N 1
ATOM 809 C CA . LEU A 1 107 ? -2.270 1.746 -4.658 1.00 94.81 107 LEU A CA 1
ATOM 810 C C . LEU A 1 107 ? -1.696 0.794 -3.616 1.00 94.81 107 LEU A C 1
ATOM 812 O O . LEU A 1 107 ? -2.328 0.542 -2.602 1.00 94.81 107 LEU A O 1
ATOM 816 N N . TRP A 1 108 ? -0.469 0.336 -3.819 1.00 93.12 108 TRP A N 1
ATOM 817 C CA . TRP A 1 108 ? 0.287 -0.478 -2.878 1.00 93.12 108 TRP A CA 1
ATOM 818 C C . TRP A 1 108 ? 1.447 0.344 -2.312 1.00 93.12 108 TRP A C 1
ATOM 820 O O . TRP A 1 108 ? 2.299 0.814 -3.064 1.00 93.12 108 TRP A O 1
ATOM 830 N N . LEU A 1 109 ? 1.493 0.509 -0.994 1.00 90.31 109 LEU A N 1
ATOM 831 C CA . LEU A 1 109 ? 2.570 1.163 -0.256 1.00 90.31 109 LEU A CA 1
ATOM 832 C C . LEU A 1 109 ? 3.371 0.090 0.480 1.00 90.31 109 LEU A C 1
ATOM 834 O O . LEU A 1 109 ? 2.924 -0.422 1.503 1.00 90.31 109 LEU A O 1
ATOM 838 N N . ALA A 1 110 ? 4.531 -0.274 -0.062 1.00 85.12 110 ALA A N 1
ATOM 839 C CA . ALA A 1 110 ? 5.346 -1.381 0.430 1.00 85.12 110 ALA A CA 1
ATOM 840 C C . ALA A 1 110 ? 6.550 -0.888 1.247 1.00 85.12 110 ALA A C 1
ATOM 842 O O . ALA A 1 110 ? 7.479 -0.289 0.704 1.00 85.12 110 ALA A O 1
ATOM 843 N N . ASP A 1 111 ? 6.522 -1.126 2.560 1.00 79.31 111 ASP A N 1
ATOM 844 C CA . ASP A 1 111 ? 7.582 -0.747 3.508 1.00 79.31 111 ASP A CA 1
ATOM 845 C C . ASP A 1 111 ? 7.820 0.780 3.548 1.00 79.31 111 ASP A C 1
ATOM 847 O O . ASP A 1 111 ? 8.922 1.300 3.778 1.00 79.31 111 ASP A O 1
ATOM 851 N N . VAL A 1 112 ? 6.734 1.525 3.324 1.00 74.56 112 VAL A N 1
ATOM 852 C CA . VAL A 1 112 ? 6.665 2.990 3.340 1.00 74.56 112 VAL A CA 1
ATOM 853 C C . VAL A 1 112 ? 5.844 3.420 4.555 1.00 74.56 112 VAL A C 1
ATOM 855 O O . VAL A 1 112 ? 4.672 3.758 4.428 1.00 74.56 112 VAL A O 1
ATOM 858 N N . SER A 1 113 ? 6.436 3.371 5.751 1.00 67.56 113 SER A N 1
ATOM 859 C CA . SER A 1 113 ? 5.769 3.860 6.964 1.00 67.56 113 SER A CA 1
ATOM 860 C C . SER A 1 113 ? 6.365 5.199 7.417 1.00 67.56 113 SER A C 1
ATOM 862 O O . SER A 1 113 ? 7.585 5.309 7.579 1.00 67.56 113 SER A O 1
ATOM 864 N N . PRO A 1 114 ? 5.528 6.232 7.624 1.00 57.62 114 PRO A N 1
ATOM 865 C CA . PRO A 1 114 ? 5.926 7.486 8.256 1.00 57.62 114 PRO A CA 1
ATOM 866 C C . PRO A 1 114 ? 5.868 7.421 9.792 1.00 57.62 114 PRO A C 1
ATOM 868 O O . PRO A 1 114 ? 6.069 8.449 10.442 1.00 57.62 114 PRO A O 1
ATOM 871 N N . ALA A 1 115 ? 5.522 6.271 10.382 1.00 55.22 115 ALA A N 1
ATOM 872 C CA . ALA A 1 115 ? 5.446 6.126 11.829 1.00 55.22 115 ALA A CA 1
ATOM 873 C C . ALA A 1 115 ? 6.845 6.287 12.458 1.00 55.22 115 ALA A C 1
ATOM 875 O O . ALA A 1 115 ? 7.813 5.746 11.919 1.00 55.22 115 ALA A O 1
ATOM 876 N N . PRO A 1 116 ? 6.972 7.031 13.572 1.00 46.03 116 PRO A N 1
ATOM 877 C CA . PRO A 1 116 ? 8.227 7.138 14.296 1.00 46.03 116 PRO A CA 1
ATOM 878 C C . PRO A 1 116 ? 8.517 5.802 14.991 1.00 46.03 116 PRO A C 1
ATOM 880 O O . PRO A 1 116 ? 7.927 5.490 16.019 1.00 46.03 116 PRO A O 1
ATOM 883 N N . CYS A 1 117 ? 9.410 5.008 14.417 1.00 46.53 117 CYS A N 1
ATOM 884 C CA . CYS A 1 117 ? 10.084 3.911 15.109 1.00 46.53 117 CYS A CA 1
ATOM 885 C C . CYS A 1 117 ? 11.548 4.308 15.274 1.00 46.53 117 CYS A C 1
ATOM 887 O O . CYS A 1 117 ? 12.077 4.965 14.385 1.00 46.53 117 CYS A O 1
ATOM 889 N N . ASP A 1 118 ? 12.199 3.930 16.371 1.00 38.97 118 ASP A N 1
ATOM 890 C CA . ASP A 1 118 ? 13.530 4.406 16.799 1.00 38.97 118 ASP A CA 1
ATOM 891 C C . ASP A 1 118 ? 14.726 4.036 15.871 1.00 38.97 118 ASP A C 1
ATOM 893 O O . ASP A 1 118 ? 15.863 3.908 16.317 1.00 38.97 118 ASP A O 1
ATOM 897 N N . GLU A 1 119 ? 14.521 3.880 14.561 1.00 51.59 119 GLU A N 1
ATOM 898 C CA . GLU A 1 119 ? 15.458 3.271 13.618 1.00 51.59 119 GLU A CA 1
ATOM 899 C C . GLU A 1 119 ? 15.471 3.954 12.226 1.00 51.59 119 GLU A C 1
ATOM 901 O O . GLU A 1 119 ? 14.509 4.630 11.846 1.00 51.59 119 GLU A O 1
ATOM 906 N N . PRO A 1 120 ? 16.541 3.767 11.415 1.00 51.84 120 PRO A N 1
ATOM 907 C CA . PRO A 1 120 ? 16.793 4.411 10.102 1.00 51.84 120 PRO A CA 1
ATOM 908 C C . PRO A 1 120 ? 15.729 4.189 9.006 1.00 51.84 120 PRO A C 1
ATOM 910 O O . PRO A 1 120 ? 15.916 4.584 7.853 1.00 51.84 120 PRO A O 1
ATOM 913 N N . HIS A 1 121 ? 14.611 3.553 9.341 1.00 54.91 121 HIS A N 1
ATOM 914 C CA . HIS A 1 121 ? 13.528 3.195 8.439 1.00 54.91 121 HIS A CA 1
ATOM 915 C C . HIS A 1 121 ? 12.342 4.170 8.492 1.00 54.91 121 HIS A C 1
ATOM 917 O O . HIS A 1 121 ? 11.408 3.997 7.711 1.00 54.91 121 HIS A O 1
ATOM 923 N N . ILE A 1 122 ? 12.365 5.227 9.314 1.00 66.44 122 ILE A N 1
ATOM 924 C CA . ILE A 1 122 ? 11.341 6.286 9.245 1.00 66.44 122 ILE A CA 1
ATOM 925 C C . ILE A 1 122 ? 11.425 7.005 7.894 1.00 66.44 122 ILE A C 1
ATOM 927 O O . ILE A 1 122 ? 12.496 7.419 7.448 1.00 66.44 122 ILE A O 1
ATOM 931 N N . LEU A 1 123 ? 10.279 7.178 7.236 1.00 73.25 123 LEU A N 1
ATOM 932 C CA . LEU A 1 123 ? 10.182 8.021 6.050 1.00 73.25 123 LEU A CA 1
ATOM 933 C C . LEU A 1 123 ? 10.371 9.502 6.420 1.00 73.25 123 LEU A C 1
ATOM 935 O O . LEU A 1 123 ? 9.617 10.037 7.237 1.00 73.25 123 LEU A O 1
ATOM 939 N N . ARG A 1 124 ? 11.342 10.198 5.813 1.00 77.88 124 ARG A N 1
ATOM 940 C CA . ARG A 1 124 ? 11.575 11.621 6.117 1.00 77.88 124 ARG A CA 1
ATOM 941 C C . ARG A 1 124 ? 10.371 12.454 5.679 1.00 77.88 124 ARG A C 1
ATOM 943 O O . ARG A 1 124 ? 9.727 12.147 4.680 1.00 77.88 124 ARG A O 1
ATOM 950 N N . ALA A 1 125 ? 10.109 13.570 6.361 1.00 80.19 125 ALA A N 1
ATOM 951 C CA . ALA A 1 125 ? 8.956 14.428 6.061 1.00 80.19 125 ALA A CA 1
ATOM 952 C C . ALA A 1 125 ? 8.894 14.875 4.586 1.00 80.19 125 ALA A C 1
ATOM 954 O O . ALA A 1 125 ? 7.821 14.882 3.989 1.00 80.19 125 ALA A O 1
ATOM 955 N N . ALA A 1 126 ? 10.043 15.197 3.980 1.00 79.12 126 ALA A N 1
ATOM 956 C CA . ALA A 1 126 ? 10.116 15.566 2.568 1.00 79.12 126 ALA A CA 1
ATOM 957 C C . ALA A 1 126 ? 9.674 14.418 1.643 1.00 79.12 126 ALA A C 1
ATOM 959 O O . ALA A 1 126 ? 8.900 14.643 0.719 1.00 79.12 126 ALA A O 1
ATOM 960 N N . GLU A 1 127 ? 10.108 13.189 1.921 1.00 79.56 127 GLU A N 1
ATOM 961 C CA . GLU A 1 127 ? 9.740 12.002 1.142 1.00 79.56 127 GLU A CA 1
ATOM 962 C C . GLU A 1 127 ? 8.269 11.626 1.366 1.00 79.56 127 GLU A C 1
ATOM 964 O O . GLU A 1 127 ? 7.550 11.324 0.417 1.00 79.56 127 GLU A O 1
ATOM 969 N N . ALA A 1 128 ? 7.779 11.727 2.605 1.00 83.31 128 ALA A N 1
ATOM 970 C CA . ALA A 1 128 ? 6.366 11.534 2.924 1.00 83.31 128 ALA A CA 1
ATOM 971 C C . ALA A 1 128 ? 5.473 12.521 2.161 1.00 83.31 128 ALA A C 1
ATOM 973 O O . ALA A 1 128 ? 4.438 12.133 1.622 1.00 83.31 128 ALA A O 1
ATOM 974 N N . ASN A 1 129 ? 5.891 13.784 2.061 1.00 82.81 129 ASN A N 1
ATOM 975 C CA . ASN A 1 129 ? 5.177 14.795 1.283 1.00 82.81 129 ASN A CA 1
ATOM 976 C C . ASN A 1 129 ? 5.185 14.486 -0.218 1.00 82.81 129 ASN A C 1
ATOM 978 O O . ASN A 1 129 ? 4.180 14.725 -0.882 1.00 82.81 129 ASN A O 1
ATOM 982 N N . GLN A 1 130 ? 6.271 13.920 -0.749 1.00 82.50 130 GLN A N 1
ATOM 983 C CA . GLN A 1 130 ? 6.318 13.479 -2.146 1.00 82.50 130 GLN A CA 1
ATOM 984 C C . GLN A 1 130 ? 5.322 12.345 -2.401 1.00 82.50 130 GLN A C 1
ATOM 986 O O . GLN A 1 130 ? 4.543 12.423 -3.345 1.00 82.50 130 GLN A O 1
ATOM 991 N N . VAL A 1 131 ? 5.292 11.328 -1.534 1.00 87.50 131 VAL A N 1
ATOM 992 C CA . VAL A 1 131 ? 4.313 10.231 -1.627 1.00 87.50 131 VAL A CA 1
ATOM 993 C C . VAL A 1 131 ? 2.881 10.767 -1.559 1.00 87.50 131 VAL A C 1
ATOM 995 O O . VAL A 1 131 ? 2.054 10.397 -2.388 1.00 87.50 131 VAL A O 1
ATOM 998 N N . ARG A 1 132 ? 2.593 11.693 -0.637 1.00 87.19 132 ARG A N 1
ATOM 999 C CA . ARG A 1 132 ? 1.276 12.347 -0.541 1.00 87.19 132 ARG A CA 1
ATOM 1000 C C . ARG A 1 132 ? 0.894 13.085 -1.820 1.00 87.19 132 ARG A C 1
ATOM 1002 O O . ARG A 1 132 ? -0.235 12.933 -2.269 1.00 87.19 132 ARG A O 1
ATOM 1009 N N . ALA A 1 133 ? 1.814 13.848 -2.411 1.00 84.62 133 ALA A N 1
ATOM 1010 C CA . ALA A 1 133 ? 1.558 14.568 -3.658 1.00 84.62 133 ALA A CA 1
ATOM 1011 C C . ALA A 1 133 ? 1.184 13.607 -4.800 1.00 84.62 133 ALA A C 1
ATOM 1013 O O . ALA A 1 133 ? 0.243 13.858 -5.541 1.00 84.62 133 ALA A O 1
ATOM 1014 N N . ILE A 1 134 ? 1.847 12.452 -4.881 1.00 86.75 134 ILE A N 1
ATOM 1015 C CA . ILE A 1 134 ? 1.539 11.419 -5.882 1.00 86.75 134 ILE A CA 1
ATOM 1016 C C . ILE A 1 134 ? 0.152 10.822 -5.660 1.00 86.75 134 ILE A C 1
ATOM 1018 O O . ILE A 1 134 ? -0.595 10.604 -6.610 1.00 86.75 134 ILE A O 1
ATOM 1022 N N . ILE A 1 135 ? -0.198 10.557 -4.400 1.00 90.19 135 ILE A N 1
ATOM 1023 C CA . ILE A 1 135 ? -1.523 10.050 -4.034 1.00 90.19 135 ILE A CA 1
ATOM 1024 C C . ILE A 1 135 ? -2.595 11.072 -4.411 1.00 90.19 135 ILE A C 1
ATOM 1026 O O . ILE A 1 135 ? -3.636 10.681 -4.923 1.00 90.19 135 ILE A O 1
ATOM 1030 N N . GLN A 1 136 ? -2.345 12.369 -4.221 1.00 87.44 136 GLN A N 1
ATOM 1031 C CA . GLN A 1 136 ? -3.290 13.429 -4.590 1.00 87.44 136 GLN A CA 1
ATOM 1032 C C . GLN A 1 136 ? -3.660 13.418 -6.081 1.00 87.44 136 GLN A C 1
ATOM 1034 O O . GLN A 1 136 ? -4.797 13.747 -6.414 1.00 87.44 136 GLN A O 1
ATOM 1039 N N . ASP A 1 137 ? -2.759 12.971 -6.957 1.00 86.44 137 ASP A N 1
ATOM 1040 C CA . ASP A 1 137 ? -3.016 12.869 -8.398 1.00 86.44 137 ASP A CA 1
ATOM 1041 C C . ASP A 1 137 ? -3.863 11.641 -8.797 1.00 86.44 137 ASP A C 1
ATOM 1043 O O . ASP A 1 137 ? -4.292 11.526 -9.946 1.00 86.44 137 ASP A O 1
ATOM 1047 N N . MET A 1 138 ? -4.152 10.725 -7.866 1.00 91.38 138 MET A N 1
ATOM 1048 C CA . MET A 1 138 ? -4.922 9.498 -8.113 1.00 91.38 138 MET A CA 1
ATOM 1049 C C . MET A 1 138 ? -6.412 9.684 -7.817 1.00 91.38 138 MET A C 1
ATOM 1051 O O . MET A 1 138 ? -6.959 9.060 -6.913 1.00 91.38 138 MET A O 1
ATOM 1055 N N . SER A 1 139 ? -7.099 10.541 -8.569 1.00 90.44 139 SER A N 1
ATOM 1056 C CA . SER A 1 139 ? -8.494 10.920 -8.280 1.00 90.44 139 SER A CA 1
ATOM 1057 C C . SER A 1 139 ? -9.505 9.760 -8.242 1.00 90.44 139 SER A C 1
ATOM 1059 O O . SER A 1 139 ? -10.526 9.882 -7.567 1.00 90.44 139 SER A O 1
ATOM 1061 N N . SER A 1 140 ? -9.227 8.636 -8.914 1.00 93.25 140 SER A N 1
ATOM 1062 C CA . SER A 1 140 ? -10.073 7.427 -8.905 1.00 93.25 140 SER A CA 1
ATOM 1063 C C . SER A 1 140 ? -9.640 6.365 -7.885 1.00 93.25 140 SER A C 1
ATOM 1065 O O . SER A 1 140 ? -10.081 5.219 -7.984 1.00 93.25 140 SER A O 1
ATOM 1067 N N . LEU A 1 141 ? -8.760 6.702 -6.936 1.00 95.56 141 LEU A N 1
ATOM 1068 C CA . LEU A 1 141 ? -8.203 5.734 -5.996 1.00 95.56 141 LEU A CA 1
ATOM 1069 C C . LEU A 1 141 ? -9.275 5.213 -5.031 1.00 95.56 141 LEU A C 1
ATOM 1071 O O . LEU A 1 141 ? -9.828 5.957 -4.221 1.00 95.56 141 LEU A O 1
ATOM 1075 N N . GLU A 1 142 ? -9.527 3.908 -5.093 1.00 96.00 142 GLU A N 1
ATOM 1076 C CA . GLU A 1 142 ? -10.561 3.220 -4.314 1.00 96.00 142 GLU A CA 1
ATOM 1077 C C . GLU A 1 142 ? -9.958 2.398 -3.172 1.00 96.00 142 GLU A C 1
ATOM 1079 O O . GLU A 1 142 ? -10.536 2.332 -2.085 1.00 96.00 142 GLU A O 1
ATOM 1084 N N . THR A 1 143 ? -8.796 1.784 -3.417 1.00 96.81 143 THR A N 1
ATOM 1085 C CA . THR A 1 143 ? -8.133 0.860 -2.491 1.00 96.81 143 THR A CA 1
ATOM 1086 C C . THR A 1 143 ? -6.681 1.249 -2.260 1.00 96.81 143 THR A C 1
ATOM 1088 O O . THR A 1 143 ? -5.918 1.421 -3.212 1.00 96.81 143 THR A O 1
ATOM 1091 N N . VAL A 1 144 ? -6.275 1.299 -0.994 1.00 96.25 144 VAL A N 1
ATOM 1092 C CA . VAL A 1 144 ? -4.865 1.377 -0.598 1.00 96.25 144 VAL A CA 1
ATOM 1093 C C . VAL A 1 144 ? -4.467 0.097 0.112 1.00 96.25 144 VAL A C 1
ATOM 1095 O O . VAL A 1 144 ? -5.144 -0.346 1.033 1.00 96.25 144 VAL A O 1
ATOM 1098 N N . VAL A 1 145 ? -3.347 -0.483 -0.293 1.00 94.19 145 VAL A N 1
ATOM 1099 C CA . VAL A 1 145 ? -2.744 -1.659 0.318 1.00 94.19 145 VAL A CA 1
ATOM 1100 C C . VAL A 1 145 ? -1.461 -1.237 1.022 1.00 94.19 145 VAL A C 1
ATOM 1102 O O . VAL A 1 145 ? -0.493 -0.851 0.376 1.00 94.19 145 VAL A O 1
ATOM 1105 N N . LEU A 1 146 ? -1.452 -1.296 2.346 1.00 91.75 146 LEU A N 1
ATOM 1106 C CA . LEU A 1 146 ? -0.271 -1.100 3.174 1.00 91.75 146 LEU A CA 1
ATOM 1107 C C . LEU A 1 146 ? 0.420 -2.452 3.314 1.00 91.75 146 LEU A C 1
ATOM 1109 O O . LEU A 1 146 ? -0.102 -3.341 3.986 1.00 91.75 146 LEU A O 1
ATOM 1113 N N . VAL A 1 147 ? 1.563 -2.616 2.654 1.00 86.06 147 VAL A N 1
ATOM 1114 C CA . VAL A 1 147 ? 2.346 -3.851 2.707 1.00 86.06 147 VAL A CA 1
ATOM 1115 C C . VAL A 1 147 ? 3.571 -3.651 3.572 1.00 86.06 147 VAL A C 1
ATOM 1117 O O . VAL A 1 147 ? 4.329 -2.702 3.385 1.00 86.06 147 VAL A O 1
ATOM 1120 N N . ASN A 1 148 ? 3.796 -4.585 4.482 1.00 77.81 148 ASN A N 1
ATOM 1121 C CA . ASN A 1 148 ? 5.037 -4.683 5.233 1.00 77.81 148 ASN A CA 1
ATOM 1122 C C . ASN A 1 148 ? 5.623 -6.068 4.973 1.00 77.81 148 ASN A C 1
ATOM 1124 O O . ASN A 1 148 ? 5.034 -7.060 5.398 1.00 77.81 148 ASN A O 1
ATOM 1128 N N . GLN A 1 149 ? 6.708 -6.136 4.204 1.00 62.19 149 GLN A N 1
ATOM 1129 C CA . GLN A 1 149 ? 7.262 -7.385 3.657 1.00 62.19 149 GLN A CA 1
ATOM 1130 C C . GLN A 1 149 ? 8.765 -7.549 3.918 1.00 62.19 149 GLN A C 1
ATOM 1132 O O . GLN A 1 149 ? 9.267 -8.678 3.909 1.00 62.19 149 GLN A O 1
ATOM 1137 N N . PHE A 1 150 ? 9.494 -6.452 4.152 1.00 58.28 150 PHE A N 1
ATOM 1138 C CA . PHE A 1 150 ? 10.943 -6.448 4.390 1.00 58.28 150 PHE A CA 1
ATOM 1139 C C . PHE A 1 150 ? 11.318 -6.383 5.870 1.00 58.28 150 PHE A C 1
ATOM 1141 O O . PHE A 1 150 ? 12.476 -6.127 6.203 1.00 58.28 150 PHE A O 1
ATOM 1148 N N . GLN A 1 151 ? 10.367 -6.645 6.767 1.00 58.25 151 GLN A N 1
ATOM 1149 C CA . GLN A 1 151 ? 10.629 -6.648 8.199 1.00 58.25 151 GLN A CA 1
ATOM 1150 C C . GLN A 1 151 ? 11.680 -7.698 8.576 1.00 58.25 151 GLN A C 1
ATOM 1152 O O . GLN A 1 151 ? 11.476 -8.900 8.398 1.00 58.25 151 GLN A O 1
ATOM 1157 N N . ALA A 1 152 ? 12.781 -7.251 9.180 1.00 50.22 152 ALA A N 1
ATOM 1158 C CA . ALA A 1 152 ? 13.449 -8.067 10.179 1.00 50.22 152 ALA A CA 1
ATOM 1159 C C . ALA A 1 152 ? 12.610 -7.992 11.473 1.00 50.22 152 ALA A C 1
ATOM 1161 O O . ALA A 1 152 ? 11.938 -6.982 11.688 1.00 50.22 152 ALA A O 1
ATOM 1162 N N . PRO A 1 153 ? 12.640 -9.007 12.357 1.00 45.59 153 PRO A N 1
ATOM 1163 C CA . PRO A 1 153 ? 11.822 -9.031 13.578 1.00 45.59 153 PRO A CA 1
ATOM 1164 C C . PRO A 1 153 ? 12.022 -7.846 14.548 1.00 45.59 153 PRO A C 1
ATOM 1166 O O . PRO A 1 153 ? 11.303 -7.758 15.535 1.00 45.59 153 PRO A O 1
ATOM 1169 N N . TRP A 1 154 ? 12.965 -6.937 14.281 1.00 46.69 154 TRP A N 1
ATOM 1170 C CA . TRP A 1 154 ? 13.241 -5.736 15.074 1.00 46.69 154 TRP A CA 1
ATOM 1171 C C . TRP A 1 154 ? 13.028 -4.401 14.328 1.00 46.69 154 TRP A C 1
ATOM 1173 O O . TRP A 1 154 ? 13.086 -3.364 14.971 1.00 46.69 154 TRP A O 1
ATOM 1183 N N . THR A 1 155 ? 12.743 -4.395 13.015 1.00 51.38 155 THR A N 1
ATOM 1184 C CA . THR A 1 155 ? 12.746 -3.166 12.176 1.00 51.38 155 THR A CA 1
ATOM 1185 C C . THR A 1 155 ? 11.370 -2.753 11.635 1.00 51.38 155 THR A C 1
ATOM 1187 O O . THR A 1 155 ? 11.260 -1.888 10.760 1.00 51.38 155 THR A O 1
ATOM 1190 N N . GLY A 1 156 ? 10.301 -3.411 12.081 1.00 56.72 156 GLY A N 1
ATOM 1191 C CA . GLY A 1 156 ? 8.970 -3.255 11.505 1.00 56.72 156 GLY A CA 1
ATOM 1192 C C . GLY A 1 156 ? 8.263 -1.982 11.952 1.00 56.72 156 GLY A C 1
ATOM 1193 O O . GLY A 1 156 ? 7.728 -1.937 13.052 1.00 56.72 156 GLY A O 1
ATOM 1194 N N . ALA A 1 157 ? 8.184 -0.973 11.083 1.00 68.38 157 ALA A N 1
ATOM 1195 C CA . ALA A 1 157 ? 7.334 0.183 11.349 1.00 68.38 157 ALA A CA 1
ATOM 1196 C C . ALA A 1 157 ? 5.848 -0.200 11.204 1.00 68.38 157 ALA A C 1
ATOM 1198 O O . ALA A 1 157 ? 5.497 -0.819 10.193 1.00 68.38 157 ALA A O 1
ATOM 1199 N N . PRO A 1 158 ? 4.969 0.144 12.161 1.00 79.75 158 PRO A N 1
ATOM 1200 C CA . PRO A 1 158 ? 3.562 -0.229 12.112 1.00 79.75 158 PRO A CA 1
ATOM 1201 C C . PRO A 1 158 ? 2.865 0.404 10.894 1.00 79.75 158 PRO A C 1
ATOM 1203 O O . PRO A 1 158 ? 3.351 1.407 10.343 1.00 79.75 158 PRO A O 1
ATOM 1206 N N . PRO A 1 159 ? 1.744 -0.182 10.427 1.00 87.31 159 PRO A N 1
ATOM 1207 C CA . PRO A 1 159 ? 0.926 0.428 9.387 1.00 87.31 159 PRO A CA 1
ATOM 1208 C C . PRO A 1 159 ? 0.470 1.829 9.817 1.00 87.31 159 PRO A C 1
ATOM 1210 O O . PRO A 1 159 ? 0.221 2.087 10.992 1.00 87.31 159 PRO A O 1
ATOM 1213 N N . SER A 1 160 ? 0.362 2.745 8.856 1.00 90.19 160 SER A N 1
ATOM 1214 C CA . SER A 1 160 ? -0.120 4.106 9.100 1.00 90.19 160 SER A CA 1
ATOM 1215 C C . SER A 1 160 ? -0.823 4.658 7.863 1.00 90.19 160 SER A C 1
ATOM 1217 O O . SER A 1 160 ? -0.388 4.458 6.727 1.00 90.19 160 SER A O 1
ATOM 1219 N N . LEU A 1 161 ? -1.905 5.386 8.108 1.00 92.50 161 LEU A N 1
ATOM 1220 C CA . LEU A 1 161 ? -2.720 6.120 7.149 1.00 92.50 161 LEU A CA 1
ATOM 1221 C C . LEU A 1 161 ? -2.169 7.524 6.872 1.00 92.50 161 LEU A C 1
ATOM 1223 O O . LEU A 1 161 ? -2.684 8.206 5.997 1.00 92.50 161 LEU A O 1
ATOM 1227 N N . ARG A 1 162 ? -1.099 7.970 7.548 1.00 91.00 162 ARG A N 1
ATOM 1228 C CA . ARG A 1 162 ? -0.541 9.340 7.430 1.00 91.00 162 ARG A CA 1
ATOM 1229 C C . ARG A 1 162 ? -0.058 9.744 6.041 1.00 91.00 162 ARG A C 1
ATOM 1231 O O . ARG A 1 162 ? 0.258 10.918 5.838 1.00 91.00 162 ARG A O 1
ATOM 1238 N N . LEU A 1 163 ? 0.072 8.807 5.108 1.00 90.00 163 LEU A N 1
ATOM 1239 C CA . LEU A 1 163 ? 0.372 9.103 3.703 1.00 90.00 163 LEU A CA 1
ATOM 1240 C C . LEU A 1 163 ? -0.888 9.399 2.888 1.00 90.00 163 LEU A C 1
ATOM 1242 O O . LEU A 1 163 ? -0.783 9.940 1.792 1.00 90.00 163 LEU A O 1
ATOM 1246 N N . LEU A 1 164 ? -2.065 9.070 3.415 1.00 91.94 164 LEU A N 1
ATOM 1247 C CA . LEU A 1 164 ? -3.342 9.353 2.784 1.00 91.94 164 LEU A CA 1
ATOM 1248 C C . LEU A 1 164 ? -3.789 10.791 3.066 1.00 91.94 164 LEU A C 1
ATOM 1250 O O . LEU A 1 164 ? -3.372 11.385 4.065 1.00 91.94 164 LEU A O 1
ATOM 1254 N N . PRO A 1 165 ? -4.646 11.366 2.205 1.00 89.44 165 PRO A N 1
ATOM 1255 C CA . PRO A 1 165 ? -5.181 12.703 2.422 1.00 89.44 165 PRO A CA 1
ATOM 1256 C C . PRO A 1 165 ? -5.971 12.790 3.728 1.00 89.44 165 PRO A C 1
ATOM 1258 O O . PRO A 1 165 ? -6.831 11.955 4.003 1.00 89.44 165 PRO A O 1
ATOM 1261 N N . ASN A 1 166 ? -5.718 13.821 4.525 1.00 90.25 166 ASN A N 1
ATOM 1262 C CA . ASN A 1 166 ? -6.485 14.077 5.735 1.00 90.25 166 ASN A CA 1
ATOM 1263 C C . ASN A 1 166 ? -7.790 14.800 5.371 1.00 90.25 166 ASN A C 1
ATOM 1265 O O . ASN A 1 166 ? -7.767 15.909 4.833 1.00 90.25 166 ASN A O 1
ATOM 1269 N N . ALA A 1 167 ? -8.936 14.207 5.707 1.00 86.75 167 ALA A N 1
ATOM 1270 C CA . ALA A 1 167 ? -10.263 14.757 5.415 1.00 86.75 167 ALA A CA 1
ATOM 1271 C C . ALA A 1 167 ? -10.494 16.154 6.023 1.00 86.75 167 ALA A C 1
ATOM 1273 O O . ALA A 1 167 ? -11.352 16.905 5.560 1.00 86.75 167 ALA A O 1
ATOM 1274 N N . ARG A 1 168 ? -9.718 16.513 7.051 1.00 85.44 168 ARG A N 1
ATOM 1275 C CA . ARG A 1 168 ? -9.840 17.764 7.811 1.00 85.44 168 ARG A CA 1
ATOM 1276 C C . ARG A 1 168 ? -9.073 18.928 7.216 1.00 85.44 168 ARG A C 1
ATOM 1278 O O . ARG A 1 168 ? -9.302 20.058 7.633 1.00 85.44 168 ARG A O 1
ATOM 1285 N N . GLU A 1 169 ? -8.184 18.687 6.255 1.00 79.38 169 GLU A N 1
ATOM 1286 C CA . GLU A 1 169 ? -7.345 19.732 5.645 1.00 79.38 169 GLU A CA 1
ATOM 1287 C C . GLU A 1 169 ? -8.125 20.687 4.707 1.00 79.38 169 GLU A C 1
ATOM 1289 O O . GLU A 1 169 ? -7.543 21.529 4.021 1.00 79.38 169 GLU A O 1
ATOM 1294 N N . GLY A 1 170 ? -9.462 20.640 4.765 1.00 58.69 170 GLY A N 1
ATOM 1295 C CA . GLY A 1 170 ? -10.388 21.615 4.194 1.00 58.69 170 GLY A CA 1
ATOM 1296 C C . GLY A 1 170 ? -10.689 21.406 2.709 1.00 58.69 170 GLY A C 1
ATOM 1297 O O . GLY A 1 170 ? -10.048 20.623 2.014 1.00 58.69 170 GLY A O 1
ATOM 1298 N N . GLU A 1 171 ? -11.664 22.164 2.195 1.00 56.28 171 GLU A N 1
ATOM 1299 C CA . GLU A 1 171 ? -12.143 22.096 0.798 1.00 56.28 171 GLU A CA 1
ATOM 1300 C C . GLU A 1 171 ? -11.071 22.420 -0.259 1.00 56.28 171 GLU A C 1
ATOM 1302 O O . GLU A 1 171 ? -11.268 22.159 -1.443 1.00 56.28 171 GLU A O 1
ATOM 1307 N N . ARG A 1 172 ? -9.917 22.972 0.145 1.00 57.00 172 ARG A N 1
ATOM 1308 C CA . ARG A 1 172 ? -8.803 23.279 -0.767 1.00 57.00 172 ARG A CA 1
ATOM 1309 C C . ARG A 1 172 ? -8.019 22.043 -1.216 1.00 57.00 172 ARG A C 1
ATOM 1311 O O . ARG A 1 172 ? -7.308 22.142 -2.209 1.00 57.00 172 ARG A O 1
ATOM 1318 N N . HIS A 1 173 ? -8.157 20.909 -0.529 1.00 57.47 173 HIS A N 1
ATOM 1319 C CA . HIS A 1 173 ? -7.520 19.648 -0.910 1.00 57.47 173 HIS A CA 1
ATOM 1320 C C . HIS A 1 173 ? -8.579 18.580 -1.203 1.00 57.47 173 HIS A C 1
ATOM 1322 O O . HIS A 1 173 ? -8.926 17.755 -0.359 1.00 57.47 173 HIS A O 1
ATOM 1328 N N . VAL A 1 174 ? -9.078 18.573 -2.442 1.00 64.94 174 VAL A N 1
ATOM 1329 C CA . VAL A 1 174 ? -9.897 17.479 -2.990 1.00 64.94 174 VAL A CA 1
ATOM 1330 C C . VAL A 1 174 ? -8.959 16.354 -3.449 1.00 64.94 174 VAL A C 1
ATOM 1332 O O . VAL A 1 174 ? -8.793 16.107 -4.637 1.00 64.94 174 VAL A O 1
ATOM 1335 N N . GLY A 1 175 ? -8.258 15.730 -2.500 1.00 69.56 175 GLY A N 1
ATOM 1336 C CA . GLY A 1 175 ? -7.484 14.510 -2.754 1.00 69.56 175 GLY A CA 1
ATOM 1337 C C . GLY A 1 175 ? -8.395 13.278 -2.806 1.00 69.56 175 GLY A C 1
ATOM 1338 O O . GLY A 1 175 ? -9.553 13.359 -2.376 1.00 69.56 175 GLY A O 1
ATOM 1339 N N . PRO A 1 176 ? -7.907 12.125 -3.294 1.00 82.88 176 PRO A N 1
ATOM 1340 C CA . PRO A 1 176 ? -8.708 10.916 -3.276 1.00 82.88 176 PRO A CA 1
ATOM 1341 C C . PRO A 1 176 ? -9.028 10.469 -1.857 1.00 82.88 176 PRO A C 1
ATOM 1343 O O . PRO A 1 176 ? -8.269 10.683 -0.911 1.00 82.88 176 PRO A O 1
ATOM 1346 N N . ARG A 1 177 ? -10.170 9.804 -1.733 1.00 88.94 177 ARG A N 1
ATOM 1347 C CA . ARG A 1 177 ? -10.692 9.288 -0.472 1.00 88.94 177 ARG A CA 1
ATOM 1348 C C . ARG A 1 177 ? -10.920 7.788 -0.624 1.00 88.94 177 ARG A C 1
ATOM 1350 O O . ARG A 1 177 ? -12.063 7.375 -0.827 1.00 88.94 177 ARG A O 1
ATOM 1357 N N . PRO A 1 178 ? -9.846 6.978 -0.609 1.00 93.12 178 PRO A N 1
ATOM 1358 C CA . PRO A 1 178 ? -9.969 5.539 -0.779 1.00 93.12 178 PRO A CA 1
ATOM 1359 C C . PRO A 1 178 ? -10.844 4.962 0.330 1.00 93.12 178 PRO A C 1
ATOM 1361 O O . PRO A 1 178 ? -10.539 5.085 1.514 1.00 93.12 178 PRO A O 1
ATOM 1364 N N . SER A 1 179 ? -11.945 4.328 -0.063 1.00 95.12 179 SER A N 1
ATOM 1365 C CA . SER A 1 179 ? -12.899 3.750 0.887 1.00 95.12 179 SER A CA 1
ATOM 1366 C C . SER A 1 179 ? -12.408 2.440 1.505 1.00 95.12 179 SER A C 1
ATOM 1368 O O . SER A 1 179 ? -12.966 1.994 2.511 1.00 95.12 179 SER A O 1
ATOM 1370 N N . MET A 1 180 ? -11.382 1.820 0.911 1.00 97.56 180 MET A N 1
ATOM 1371 C CA . MET A 1 180 ? -10.819 0.550 1.351 1.00 97.56 180 MET A CA 1
ATOM 1372 C C . MET A 1 180 ? -9.331 0.669 1.678 1.00 97.56 180 MET A C 1
ATOM 1374 O O . MET A 1 180 ? -8.529 1.122 0.858 1.00 97.56 180 MET A O 1
ATOM 1378 N N . VAL A 1 181 ? -8.960 0.167 2.853 1.00 97.25 181 VAL A N 1
ATOM 1379 C CA . VAL A 1 181 ? -7.575 -0.058 3.262 1.00 97.25 181 VAL A CA 1
ATOM 1380 C C . VAL A 1 181 ? -7.354 -1.552 3.474 1.00 97.25 181 VAL A C 1
ATOM 1382 O O . VAL A 1 181 ? -8.098 -2.222 4.185 1.00 97.25 181 VAL A O 1
ATOM 1385 N N . ARG A 1 182 ? -6.309 -2.090 2.856 1.00 96.06 182 ARG A N 1
ATOM 1386 C CA . ARG A 1 182 ? -5.841 -3.460 3.062 1.00 96.06 182 ARG A CA 1
ATOM 1387 C C . ARG A 1 182 ? -4.496 -3.402 3.771 1.00 96.06 182 ARG A C 1
ATOM 1389 O O . ARG A 1 182 ? -3.575 -2.776 3.268 1.00 96.06 182 ARG A O 1
ATOM 1396 N N . ILE A 1 183 ? -4.373 -4.030 4.928 1.00 93.62 183 ILE A N 1
ATOM 1397 C CA . ILE A 1 183 ? -3.125 -4.143 5.680 1.00 93.62 183 ILE A CA 1
ATOM 1398 C C . ILE A 1 183 ? -2.602 -5.552 5.439 1.00 93.62 183 ILE A C 1
ATOM 1400 O O . ILE A 1 183 ? -3.117 -6.507 6.012 1.00 93.62 183 ILE A O 1
ATOM 1404 N N . ALA A 1 184 ? -1.613 -5.680 4.563 1.00 89.12 184 ALA A N 1
ATOM 1405 C CA . ALA A 1 184 ? -0.957 -6.942 4.267 1.00 89.12 184 ALA A CA 1
ATOM 1406 C C . ALA A 1 184 ? 0.378 -6.990 5.007 1.00 89.12 184 ALA A C 1
ATOM 1408 O O . ALA A 1 184 ? 1.323 -6.266 4.692 1.00 89.12 184 ALA A O 1
ATOM 1409 N N . HIS A 1 185 ? 0.453 -7.844 6.013 1.00 83.25 185 HIS A N 1
ATOM 1410 C CA . HIS A 1 185 ? 1.633 -7.988 6.843 1.00 83.25 185 HIS A CA 1
ATOM 1411 C C . HIS A 1 185 ? 2.188 -9.391 6.673 1.00 83.25 185 HIS A C 1
ATOM 1413 O O . HIS A 1 185 ? 1.448 -10.365 6.772 1.00 83.25 185 HIS A O 1
ATOM 1419 N N . GLY A 1 186 ? 3.488 -9.513 6.441 1.00 74.25 186 GLY A N 1
ATOM 1420 C CA . GLY A 1 186 ? 4.143 -10.810 6.468 1.00 74.25 186 GLY A CA 1
ATOM 1421 C C . GLY A 1 186 ? 5.640 -10.707 6.240 1.00 74.25 186 GLY A C 1
ATOM 1422 O O . GLY A 1 186 ? 6.192 -9.635 6.019 1.00 74.25 186 GLY A O 1
ATOM 1423 N N . TYR A 1 187 ? 6.310 -11.850 6.274 1.00 70.69 187 TYR A N 1
ATOM 1424 C CA . TYR A 1 187 ? 7.761 -11.912 6.162 1.00 70.69 187 TYR A CA 1
ATOM 1425 C C . TYR A 1 187 ? 8.160 -12.413 4.779 1.00 70.69 187 TYR A C 1
ATOM 1427 O O . TYR A 1 187 ? 7.675 -13.446 4.312 1.00 70.69 187 TYR A O 1
ATOM 1435 N N . GLY A 1 188 ? 9.062 -11.695 4.107 1.00 65.25 188 GLY A N 1
ATOM 1436 C CA . GLY A 1 188 ? 9.631 -12.164 2.848 1.00 65.25 188 GLY A CA 1
ATOM 1437 C C . GLY A 1 188 ? 10.299 -13.537 3.007 1.00 65.25 188 GLY A C 1
ATOM 1438 O O . GLY A 1 188 ? 10.834 -13.864 4.067 1.00 65.25 188 GLY A O 1
ATOM 1439 N N . LYS A 1 189 ? 10.330 -14.337 1.931 1.00 66.88 189 LYS A N 1
ATOM 1440 C CA . LYS A 1 189 ? 10.908 -15.701 1.932 1.00 66.88 189 LYS A CA 1
ATOM 1441 C C . LYS A 1 189 ? 12.302 -15.780 2.566 1.00 66.88 189 LYS A C 1
ATOM 1443 O O . LYS A 1 189 ? 12.593 -16.725 3.281 1.00 66.88 189 LYS A O 1
ATOM 1448 N N . HIS A 1 190 ? 13.138 -14.769 2.340 1.00 61.75 190 HIS A N 1
ATOM 1449 C CA . HIS A 1 190 ? 14.489 -14.675 2.897 1.00 61.75 190 HIS A CA 1
ATOM 1450 C C . HIS A 1 190 ? 14.505 -14.535 4.430 1.00 61.75 190 HIS A C 1
ATOM 1452 O O . HIS A 1 190 ? 15.402 -15.061 5.087 1.00 61.75 190 HIS A O 1
ATOM 1458 N N . VAL A 1 191 ? 13.520 -13.845 5.012 1.00 65.19 191 VAL A N 1
ATOM 1459 C CA . VAL A 1 191 ? 13.357 -13.722 6.467 1.00 65.19 191 VAL A CA 1
ATOM 1460 C C . VAL A 1 191 ? 12.914 -15.064 7.041 1.00 65.19 191 VAL A C 1
ATOM 1462 O O . VAL A 1 191 ? 13.550 -15.569 7.963 1.00 65.19 191 VAL A O 1
ATOM 1465 N N . LEU A 1 192 ? 11.900 -15.683 6.427 1.00 69.56 192 LEU A N 1
ATOM 1466 C CA . LEU A 1 192 ? 11.403 -17.006 6.819 1.00 69.56 192 LEU A CA 1
ATOM 1467 C C . LEU A 1 192 ? 12.487 -18.091 6.709 1.00 69.56 192 LEU A C 1
ATOM 1469 O O . LEU A 1 192 ? 12.617 -18.934 7.596 1.00 69.56 192 LEU A O 1
ATOM 1473 N N . GLN A 1 193 ? 13.307 -18.051 5.657 1.00 68.06 193 GLN A N 1
ATOM 1474 C CA . GLN A 1 193 ? 14.436 -18.960 5.481 1.00 68.06 193 GLN A CA 1
ATOM 1475 C C . GLN A 1 193 ? 15.478 -18.769 6.590 1.00 68.06 193 GLN A C 1
ATOM 1477 O O . GLN A 1 193 ? 15.850 -19.741 7.241 1.00 68.06 193 GLN A O 1
ATOM 1482 N N . ARG A 1 194 ? 15.891 -17.527 6.884 1.00 66.62 194 ARG A N 1
ATOM 1483 C CA . ARG A 1 194 ? 16.823 -17.252 7.994 1.00 66.62 194 ARG A CA 1
ATOM 1484 C C . ARG A 1 194 ? 16.286 -17.707 9.348 1.00 66.62 194 ARG A C 1
ATOM 1486 O O . ARG A 1 194 ? 17.071 -18.111 10.201 1.00 66.62 194 ARG A O 1
ATOM 1493 N N . TRP A 1 195 ? 14.977 -17.606 9.570 1.00 69.12 195 TRP A N 1
ATOM 1494 C CA . TRP A 1 195 ? 14.342 -18.119 10.786 1.00 69.12 195 TRP A CA 1
ATOM 1495 C C . TRP A 1 195 ? 14.399 -19.641 10.847 1.00 69.12 195 TRP A C 1
ATOM 1497 O O . TRP A 1 195 ? 14.739 -20.196 11.885 1.00 69.12 195 TRP A O 1
ATOM 1507 N N . SER A 1 196 ? 14.153 -20.308 9.721 1.00 67.44 196 SER A N 1
ATOM 1508 C CA . SER A 1 196 ? 14.253 -21.767 9.603 1.00 67.44 196 SER A CA 1
ATOM 1509 C C . SER A 1 196 ? 15.687 -22.272 9.827 1.00 67.44 196 SER A C 1
ATOM 1511 O O . SER A 1 196 ? 15.891 -23.354 10.370 1.00 67.44 196 SER A O 1
ATOM 1513 N N . GLU A 1 197 ? 16.689 -21.476 9.443 1.00 70.31 197 GLU A N 1
ATOM 1514 C CA . GLU A 1 197 ? 18.119 -21.757 9.634 1.00 70.31 197 GLU A CA 1
ATOM 1515 C C . GLU A 1 197 ? 18.617 -21.485 11.070 1.00 70.31 197 GLU A C 1
ATOM 1517 O O . GLU A 1 197 ? 19.719 -21.908 11.426 1.00 70.31 197 GLU A O 1
ATOM 1522 N N . ARG A 1 198 ? 17.830 -20.798 11.913 1.00 64.31 198 ARG A N 1
ATOM 1523 C CA . ARG A 1 198 ? 18.151 -20.508 13.322 1.00 64.31 198 ARG A CA 1
ATOM 1524 C C . ARG A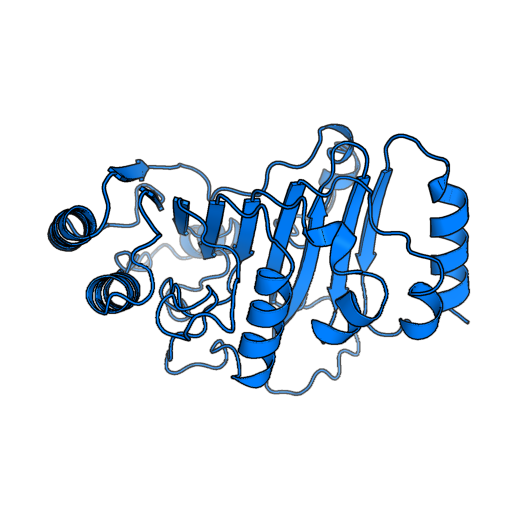 1 198 ? 17.124 -21.160 14.253 1.00 64.31 198 ARG A C 1
ATOM 1526 O O . ARG A 1 198 ? 16.180 -20.498 14.679 1.00 64.31 198 ARG A O 1
ATOM 1533 N N . PRO A 1 199 ? 17.308 -22.445 14.594 1.00 56.22 199 PRO A N 1
ATOM 1534 C CA . PRO A 1 199 ? 16.290 -23.207 15.305 1.00 56.22 199 PRO A CA 1
ATOM 1535 C C . PRO A 1 199 ? 16.125 -22.832 16.785 1.00 56.22 199 PRO A C 1
ATOM 1537 O O . PRO A 1 199 ? 15.104 -23.205 17.357 1.00 56.22 199 PRO A O 1
ATOM 1540 N N . ASP A 1 200 ? 17.066 -22.110 17.415 1.00 55.03 200 ASP A N 1
ATOM 1541 C CA . ASP A 1 200 ? 17.001 -21.895 18.867 1.00 55.03 200 ASP A CA 1
ATOM 1542 C C . ASP A 1 200 ? 17.561 -20.537 19.361 1.00 55.03 200 ASP A C 1
ATOM 1544 O O . ASP A 1 200 ? 18.755 -20.267 19.181 1.00 55.03 200 ASP A O 1
ATOM 1548 N N . PRO A 1 201 ? 16.735 -19.683 20.003 1.00 58.75 201 PRO A N 1
ATOM 1549 C CA . PRO A 1 201 ? 15.273 -19.748 20.021 1.00 58.75 201 PRO A CA 1
ATOM 1550 C C . PRO A 1 201 ? 14.698 -19.326 18.662 1.00 58.75 201 PRO A C 1
ATOM 1552 O O . PRO A 1 201 ? 15.211 -18.412 18.011 1.00 58.75 201 PRO A O 1
ATOM 1555 N N . THR A 1 202 ? 13.592 -19.959 18.257 1.00 60.72 202 THR A N 1
ATOM 1556 C CA . THR A 1 202 ? 12.771 -19.448 17.149 1.00 60.72 202 THR A CA 1
ATOM 1557 C C . THR A 1 202 ? 12.397 -17.995 17.463 1.00 60.72 202 THR A C 1
ATOM 1559 O O . THR A 1 202 ? 11.877 -17.744 18.555 1.00 60.72 202 THR A O 1
ATOM 1562 N N . PRO A 1 203 ? 12.670 -17.026 16.569 1.00 64.75 203 PRO A N 1
ATOM 1563 C CA . PRO A 1 203 ? 12.348 -15.630 16.831 1.00 64.75 203 PRO A CA 1
ATOM 1564 C C . PRO A 1 203 ? 10.864 -15.478 17.168 1.00 64.75 203 PRO A C 1
ATOM 1566 O O . PRO A 1 203 ? 10.007 -15.962 16.429 1.00 64.75 203 PRO A O 1
ATOM 1569 N N . ALA A 1 204 ? 10.562 -14.819 18.289 1.00 69.00 204 ALA A N 1
ATOM 1570 C CA . ALA A 1 204 ? 9.187 -14.486 18.623 1.00 69.00 204 ALA A CA 1
ATOM 1571 C C . ALA A 1 204 ? 8.641 -13.548 17.544 1.00 69.00 204 ALA A C 1
ATOM 1573 O O . ALA A 1 204 ? 9.221 -12.495 17.276 1.00 69.00 204 ALA A O 1
ATOM 1574 N N . VAL A 1 205 ? 7.543 -13.955 16.917 1.00 74.56 205 VAL A N 1
ATOM 1575 C CA . VAL A 1 205 ? 6.820 -13.134 15.951 1.00 74.56 205 VAL A CA 1
ATOM 1576 C C . VAL A 1 205 ? 5.983 -12.142 16.755 1.00 74.56 205 VAL A C 1
ATOM 1578 O O . VAL A 1 205 ? 5.085 -12.583 17.480 1.00 74.56 205 VAL A O 1
ATOM 1581 N N . PRO A 1 206 ? 6.266 -10.830 16.699 1.00 77.38 206 PRO A N 1
ATOM 1582 C CA . PRO A 1 206 ? 5.423 -9.859 17.377 1.00 77.38 206 PRO A CA 1
ATOM 1583 C C . PRO A 1 206 ? 4.017 -9.866 16.767 1.00 77.38 206 PRO A C 1
ATOM 1585 O O . PRO A 1 206 ? 3.835 -10.127 15.576 1.00 77.38 206 PRO A O 1
ATOM 1588 N N . ALA A 1 207 ? 3.015 -9.571 17.593 1.00 84.25 207 ALA A N 1
ATOM 1589 C CA . ALA A 1 207 ? 1.670 -9.319 17.094 1.00 84.25 207 ALA A CA 1
ATOM 1590 C C . ALA A 1 207 ? 1.667 -8.089 16.170 1.00 84.25 207 ALA A C 1
ATOM 1592 O O . ALA A 1 207 ? 2.508 -7.195 16.302 1.00 84.25 207 ALA A O 1
ATOM 1593 N N . LEU A 1 208 ? 0.709 -8.037 15.246 1.00 87.44 208 LEU A N 1
ATOM 1594 C CA . LEU A 1 208 ? 0.506 -6.866 14.403 1.00 87.44 208 LEU A CA 1
ATOM 1595 C C . LEU A 1 208 ? 0.057 -5.680 15.267 1.00 87.44 208 LEU A C 1
ATOM 1597 O O . LEU A 1 208 ? -1.049 -5.691 15.798 1.00 87.44 208 LEU A O 1
ATOM 1601 N N . ASP A 1 209 ? 0.899 -4.653 15.363 1.00 87.12 209 ASP A N 1
ATOM 1602 C CA . ASP A 1 209 ? 0.563 -3.407 16.052 1.00 87.12 209 ASP A CA 1
ATOM 1603 C C . ASP A 1 209 ? -0.358 -2.534 15.186 1.00 87.12 209 ASP A C 1
ATOM 1605 O O . ASP A 1 209 ? 0.044 -2.022 14.136 1.00 87.12 209 ASP A O 1
ATOM 1609 N N . LEU A 1 210 ? -1.607 -2.370 15.629 1.00 91.62 210 LEU A N 1
ATOM 1610 C CA . LEU A 1 210 ? -2.624 -1.536 14.983 1.00 91.62 210 LEU A CA 1
ATOM 1611 C C . LEU A 1 210 ? -2.843 -0.199 15.702 1.00 91.62 210 LEU A C 1
ATOM 1613 O O . LEU A 1 210 ? -3.693 0.586 15.270 1.00 91.62 210 LEU A O 1
ATOM 1617 N N . THR A 1 211 ? -2.071 0.097 16.752 1.00 90.25 211 THR A N 1
ATOM 1618 C CA . THR A 1 211 ? -2.262 1.273 17.617 1.00 90.25 211 THR A CA 1
ATOM 1619 C C . THR A 1 211 ? -2.297 2.564 16.807 1.00 90.25 211 THR A C 1
ATOM 1621 O O . THR A 1 211 ? -3.243 3.342 16.922 1.00 90.25 211 THR A O 1
ATOM 1624 N N . GLY A 1 212 ? -1.317 2.763 15.919 1.00 88.81 212 GLY A N 1
ATOM 1625 C CA . GLY A 1 212 ? -1.233 3.969 15.093 1.00 88.81 212 GLY A CA 1
ATOM 1626 C C . GLY A 1 212 ? -2.434 4.146 14.158 1.00 88.81 212 GLY A C 1
ATOM 1627 O O . GLY A 1 212 ? -2.993 5.238 14.082 1.00 88.81 212 GLY A O 1
ATOM 1628 N N . VAL A 1 213 ? -2.882 3.073 13.495 1.00 92.88 213 VAL A N 1
ATOM 1629 C CA . VAL A 1 213 ? -4.064 3.104 12.610 1.00 92.88 213 VAL A CA 1
ATOM 1630 C C . VAL A 1 213 ? -5.334 3.410 13.401 1.00 92.88 213 VAL A C 1
ATOM 1632 O O . VAL A 1 213 ? -6.157 4.209 12.957 1.00 92.88 213 VAL A O 1
ATOM 1635 N N . LEU A 1 214 ? -5.490 2.808 14.580 1.00 95.94 214 LEU A N 1
ATOM 1636 C CA . LEU A 1 214 ? -6.632 3.045 15.460 1.00 95.94 214 LEU A CA 1
ATOM 1637 C C . LEU A 1 214 ? -6.689 4.493 15.942 1.00 95.94 214 LEU A C 1
ATOM 1639 O O . LEU A 1 214 ? -7.745 5.114 15.866 1.00 95.94 214 LEU A O 1
ATOM 1643 N N . GLU A 1 215 ? -5.570 5.054 16.397 1.00 95.12 215 GLU A N 1
ATOM 1644 C CA . GLU A 1 215 ? -5.490 6.464 16.794 1.00 95.12 215 GLU A CA 1
ATOM 1645 C C . GLU A 1 215 ? -5.791 7.403 15.623 1.00 95.12 215 GLU A C 1
ATOM 1647 O O . GLU A 1 215 ? -6.498 8.400 15.772 1.00 95.12 215 GLU A O 1
ATOM 1652 N N . GLU A 1 216 ? -5.285 7.078 14.437 1.00 95.00 216 GLU A N 1
ATOM 1653 C CA . GLU A 1 216 ? -5.513 7.837 13.213 1.00 95.00 216 GLU A CA 1
ATOM 1654 C C . GLU A 1 216 ? -6.988 7.813 12.785 1.00 95.00 216 GLU A C 1
ATOM 1656 O O . GLU A 1 216 ? -7.540 8.867 12.456 1.00 95.00 216 GLU A O 1
ATOM 1661 N N . LEU A 1 217 ? -7.660 6.662 12.848 1.00 95.69 217 LEU A N 1
ATOM 1662 C CA . LEU A 1 217 ? -9.098 6.535 12.580 1.00 95.69 217 LEU A CA 1
ATOM 1663 C C . LEU A 1 217 ? -9.938 7.243 13.647 1.00 95.69 217 LEU A C 1
ATOM 1665 O O . LEU A 1 217 ? -10.783 8.072 13.303 1.00 95.69 217 LEU A O 1
ATOM 1669 N N . ALA A 1 218 ? -9.651 6.995 14.928 1.00 95.44 218 ALA A N 1
ATOM 1670 C CA . ALA A 1 218 ? -10.314 7.638 16.061 1.00 95.44 218 ALA A CA 1
ATOM 1671 C C . ALA A 1 218 ? -10.142 9.156 16.038 1.00 95.44 218 ALA A C 1
ATOM 1673 O O . ALA A 1 218 ? -11.026 9.891 16.483 1.00 95.44 218 ALA A O 1
ATOM 1674 N N . SER A 1 219 ? -9.027 9.638 15.473 1.00 95.00 219 SER A N 1
ATOM 1675 C CA . SER A 1 219 ? -8.828 11.062 15.283 1.00 95.00 219 SER A CA 1
ATOM 1676 C C . SER A 1 219 ? -9.962 11.646 14.463 1.00 95.00 219 SER A C 1
ATOM 1678 O O . SER A 1 219 ? -10.356 12.740 14.818 1.00 95.00 219 SER A O 1
ATOM 1680 N N . GLY A 1 220 ? -10.500 10.942 13.454 1.00 93.25 220 GLY A N 1
ATOM 1681 C CA . GLY A 1 220 ? -11.492 11.403 12.477 1.00 93.25 220 GLY A CA 1
ATOM 1682 C C . GLY A 1 220 ? -10.884 12.027 11.212 1.00 93.25 220 GLY A C 1
ATOM 1683 O O . GLY A 1 220 ? -11.587 12.706 10.470 1.00 93.25 220 GLY A O 1
ATOM 1684 N N . ALA A 1 221 ? -9.573 11.885 10.992 1.00 92.62 221 ALA A N 1
ATOM 1685 C CA . ALA A 1 221 ? -8.879 12.365 9.790 1.00 92.62 221 ALA A CA 1
ATOM 1686 C C . ALA A 1 221 ? -9.113 11.482 8.549 1.00 92.62 221 ALA A C 1
ATOM 1688 O O . ALA A 1 221 ? -8.937 11.945 7.424 1.00 92.62 221 ALA A O 1
ATOM 1689 N N . TYR A 1 222 ? -9.520 10.228 8.757 1.00 94.69 222 TYR A N 1
ATOM 1690 C CA . TYR A 1 222 ? -9.681 9.211 7.712 1.00 94.69 222 TYR A CA 1
ATOM 1691 C C . TYR A 1 222 ? -11.083 8.586 7.751 1.00 94.69 222 TYR A C 1
ATOM 1693 O O . TYR A 1 222 ? -11.252 7.401 7.492 1.00 94.69 222 TYR A O 1
ATOM 1701 N N . ASP A 1 223 ? -12.102 9.384 8.079 1.00 93.19 223 ASP A N 1
ATOM 1702 C CA . ASP A 1 223 ? -13.513 8.969 8.184 1.00 93.19 223 ASP A CA 1
ATOM 1703 C C . ASP A 1 223 ? -14.125 8.458 6.864 1.00 93.19 223 ASP A C 1
ATOM 1705 O O . ASP A 1 223 ? -15.211 7.874 6.837 1.00 93.19 223 ASP A O 1
ATOM 1709 N N . TYR A 1 224 ? -13.436 8.676 5.746 1.00 93.62 224 TYR A N 1
ATOM 1710 C CA . TYR A 1 224 ? -13.780 8.110 4.450 1.00 93.62 224 TYR A CA 1
ATOM 1711 C C . TYR A 1 224 ? -13.357 6.642 4.299 1.00 93.62 224 TYR A C 1
ATOM 1713 O O . TYR A 1 224 ? -13.855 5.976 3.392 1.00 93.62 224 TYR A O 1
ATOM 1721 N N . VAL A 1 225 ? -12.473 6.122 5.159 1.00 96.56 225 VAL A N 1
ATOM 1722 C CA . VAL A 1 225 ? -12.085 4.706 5.165 1.00 96.56 225 VAL A CA 1
ATOM 1723 C C . VAL A 1 225 ? -13.210 3.897 5.808 1.00 96.56 225 VAL A C 1
ATOM 1725 O O . VAL A 1 225 ? -13.430 3.949 7.014 1.00 96.56 225 VAL A O 1
ATOM 1728 N N . ARG A 1 226 ? -13.936 3.138 4.986 1.00 96.56 226 ARG A N 1
ATOM 1729 C CA . ARG A 1 226 ? -15.101 2.341 5.408 1.00 96.56 226 ARG A CA 1
ATOM 1730 C C . ARG A 1 226 ? -14.790 0.863 5.558 1.00 96.56 226 ARG A C 1
ATOM 1732 O O . ARG A 1 226 ? -15.435 0.177 6.342 1.00 96.56 226 ARG A O 1
ATOM 1739 N N . ASN A 1 227 ? -13.808 0.371 4.811 1.00 98.00 227 ASN A N 1
ATOM 1740 C CA . ASN A 1 227 ? -13.497 -1.047 4.738 1.00 98.00 227 ASN A CA 1
ATOM 1741 C C . ASN A 1 227 ? -12.033 -1.278 5.094 1.00 98.00 227 ASN A C 1
ATOM 1743 O O . ASN A 1 227 ? -11.147 -0.729 4.439 1.00 98.00 227 ASN A O 1
ATOM 1747 N N . VAL A 1 228 ? -11.785 -2.133 6.083 1.00 97.94 228 VAL A N 1
ATOM 1748 C CA . VAL A 1 228 ? -10.442 -2.579 6.455 1.00 97.94 228 VAL A CA 1
ATOM 1749 C C . VAL A 1 228 ? -10.337 -4.088 6.273 1.00 97.94 228 VAL A C 1
ATOM 1751 O O . VAL A 1 228 ? -11.154 -4.854 6.784 1.00 97.94 228 VAL A O 1
ATOM 1754 N N . VAL A 1 229 ? -9.316 -4.530 5.544 1.00 97.50 229 VAL A N 1
ATOM 1755 C CA . VAL A 1 229 ? -8.962 -5.951 5.427 1.00 97.50 229 VAL A CA 1
ATOM 1756 C C . VAL A 1 229 ? -7.558 -6.142 5.974 1.00 97.50 229 VAL A C 1
ATOM 1758 O O . VAL A 1 229 ? -6.627 -5.506 5.498 1.00 97.50 229 VAL A O 1
ATOM 1761 N N . ILE A 1 230 ? -7.395 -7.029 6.944 1.00 95.88 230 ILE A N 1
ATOM 1762 C CA . ILE A 1 230 ? -6.107 -7.409 7.520 1.00 95.88 230 ILE A CA 1
ATOM 1763 C C . ILE A 1 230 ? -5.734 -8.777 6.956 1.00 95.88 230 ILE A C 1
ATOM 1765 O O . ILE A 1 230 ? -6.487 -9.735 7.112 1.00 95.88 230 ILE A O 1
ATOM 1769 N N . GLU A 1 231 ? -4.595 -8.864 6.281 1.00 93.56 231 GLU A N 1
ATOM 1770 C CA . GLU A 1 231 ? -4.054 -10.078 5.670 1.00 93.56 231 GLU A CA 1
ATOM 1771 C C . GLU A 1 231 ? -2.733 -10.408 6.374 1.00 93.56 231 GLU A C 1
ATOM 1773 O O . GLU A 1 231 ? -1.747 -9.690 6.213 1.00 93.56 231 GLU A O 1
ATOM 1778 N N . VAL A 1 232 ? -2.730 -11.464 7.192 1.00 89.19 232 VAL A N 1
ATOM 1779 C CA . VAL A 1 232 ? -1.597 -11.859 8.050 1.00 89.19 232 VAL A CA 1
ATOM 1780 C C . VAL A 1 232 ? -1.290 -13.349 7.902 1.00 89.19 232 VAL A C 1
ATOM 1782 O O . VAL A 1 232 ? -2.212 -14.137 7.685 1.00 89.19 232 VAL A O 1
ATOM 1785 N N . PRO A 1 233 ? -0.032 -13.793 8.035 1.00 84.56 233 PRO A N 1
ATOM 1786 C CA . PRO A 1 233 ? 0.272 -15.210 8.094 1.00 84.56 233 PRO A CA 1
ATOM 1787 C C . PRO A 1 233 ? -0.156 -15.824 9.422 1.00 84.56 233 PRO A C 1
ATOM 1789 O O . PRO A 1 233 ? -0.293 -15.137 10.429 1.00 84.56 233 PRO A O 1
ATOM 1792 N N . TYR A 1 234 ? -0.312 -17.150 9.435 1.00 83.44 234 TYR A N 1
ATOM 1793 C CA . TYR A 1 234 ? -0.812 -17.906 10.592 1.00 83.44 234 TYR A CA 1
ATOM 1794 C C . TYR A 1 234 ? -0.055 -17.638 11.907 1.00 83.44 234 TYR A C 1
ATOM 1796 O O . TYR A 1 234 ? -0.633 -17.722 12.984 1.00 83.44 234 TYR A O 1
ATOM 1804 N N . HIS A 1 235 ? 1.239 -17.321 11.828 1.00 79.19 235 HIS A N 1
ATOM 1805 C CA . HIS A 1 235 ? 2.089 -17.077 12.995 1.00 79.19 235 HIS A CA 1
ATOM 1806 C C . HIS A 1 235 ? 2.052 -15.629 13.511 1.00 79.19 235 HIS A C 1
ATOM 1808 O O . HIS A 1 235 ? 2.627 -15.363 14.562 1.00 79.19 235 HIS A O 1
ATOM 1814 N N . VAL A 1 236 ? 1.404 -14.700 12.801 1.00 84.25 236 VAL A N 1
ATOM 1815 C CA . VAL A 1 236 ? 1.240 -13.308 13.242 1.00 84.25 236 VAL A CA 1
ATOM 1816 C C . VAL A 1 236 ? -0.113 -13.175 13.931 1.00 84.25 236 VAL A C 1
ATOM 1818 O O . VAL A 1 236 ? -1.165 -13.289 13.303 1.00 84.25 236 VAL A O 1
ATOM 1821 N N . ALA A 1 237 ? -0.082 -12.930 15.239 1.00 88.12 237 ALA A N 1
ATOM 1822 C CA . ALA A 1 237 ? -1.287 -12.658 16.008 1.00 88.12 237 ALA A CA 1
ATOM 1823 C C . ALA A 1 237 ? -1.833 -11.256 15.696 1.00 88.12 237 ALA A C 1
ATOM 1825 O O . ALA A 1 237 ? -1.071 -10.313 15.477 1.00 88.12 237 ALA A O 1
ATOM 1826 N N . VAL A 1 238 ? -3.158 -11.118 15.730 1.00 91.50 238 VAL A N 1
ATOM 1827 C CA . VAL A 1 238 ? -3.858 -9.829 15.675 1.00 91.50 238 VAL A CA 1
ATOM 1828 C C . VAL A 1 238 ? -4.723 -9.734 16.921 1.00 91.50 238 VAL A C 1
ATOM 1830 O O . VAL A 1 238 ? -5.480 -10.665 17.209 1.00 91.50 238 VAL A O 1
ATOM 1833 N N . ASP A 1 239 ? -4.581 -8.649 17.680 1.00 93.94 239 ASP A N 1
ATOM 1834 C CA . ASP A 1 239 ? -5.314 -8.472 18.930 1.00 93.94 239 ASP A CA 1
ATOM 1835 C C . ASP A 1 239 ? -6.823 -8.346 18.671 1.00 93.94 239 ASP A C 1
ATOM 1837 O O . ASP A 1 239 ? -7.271 -7.560 17.836 1.00 93.94 239 ASP A O 1
ATOM 1841 N N . ALA A 1 240 ? -7.626 -9.142 19.380 1.00 95.00 240 ALA A N 1
ATOM 1842 C CA . ALA A 1 240 ? -9.073 -9.154 19.187 1.00 95.00 240 ALA A CA 1
ATOM 1843 C C . ALA A 1 240 ? -9.731 -7.837 19.632 1.00 95.00 240 ALA A C 1
ATOM 1845 O O . ALA A 1 240 ? -10.711 -7.414 19.020 1.00 95.00 240 ALA A O 1
ATOM 1846 N N . GLY A 1 241 ? -9.190 -7.176 20.659 1.00 96.75 241 GLY A N 1
ATOM 1847 C CA . GLY A 1 241 ? -9.646 -5.862 21.103 1.00 96.75 241 GLY A CA 1
ATOM 1848 C C . GLY A 1 241 ? -9.398 -4.790 20.045 1.00 96.75 241 GLY A C 1
ATOM 1849 O O . GLY A 1 241 ? -10.291 -3.987 19.778 1.00 96.75 241 GLY A O 1
ATOM 1850 N N . ASP A 1 242 ? -8.250 -4.825 19.371 1.00 96.19 242 ASP A N 1
ATOM 1851 C CA . ASP A 1 242 ? -7.970 -3.932 18.241 1.00 96.19 242 ASP A CA 1
ATOM 1852 C C . ASP A 1 242 ? -8.943 -4.151 17.073 1.00 96.19 242 ASP A C 1
ATOM 1854 O O . ASP A 1 242 ? -9.391 -3.182 16.456 1.00 96.19 242 ASP A O 1
ATOM 1858 N N . ILE A 1 243 ? -9.343 -5.398 16.798 1.00 97.25 243 ILE A N 1
ATOM 1859 C CA . ILE A 1 243 ? -10.373 -5.691 15.788 1.00 97.25 243 ILE A CA 1
ATOM 1860 C C . ILE A 1 243 ? -11.728 -5.091 16.169 1.00 97.25 243 ILE A C 1
ATOM 1862 O O . ILE A 1 243 ? -12.389 -4.511 15.304 1.00 97.25 243 ILE A O 1
ATOM 1866 N N . GLU A 1 244 ? -12.153 -5.203 17.430 1.00 97.50 244 GLU A N 1
ATOM 1867 C CA . GLU A 1 244 ? -13.406 -4.575 17.866 1.00 97.50 244 GLU A CA 1
ATOM 1868 C C . GLU A 1 244 ? -13.332 -3.049 17.762 1.00 97.50 244 GLU A C 1
ATOM 1870 O O . GLU A 1 244 ? -14.245 -2.433 17.216 1.00 97.50 244 GLU A O 1
ATOM 1875 N N . ARG A 1 245 ? -12.212 -2.438 18.160 1.00 97.31 245 ARG A N 1
ATOM 1876 C CA . ARG A 1 245 ? -12.003 -0.988 18.018 1.00 97.31 245 ARG A CA 1
ATOM 1877 C C . ARG A 1 245 ? -12.015 -0.537 16.557 1.00 97.31 245 ARG A C 1
ATOM 1879 O O . ARG A 1 245 ? -12.560 0.516 16.246 1.00 97.31 245 ARG A O 1
ATOM 1886 N N . LEU A 1 246 ? -11.478 -1.331 15.627 1.00 97.19 246 LEU A N 1
ATOM 1887 C CA . LEU A 1 246 ? -11.593 -1.029 14.194 1.00 97.19 246 LEU A CA 1
ATOM 1888 C C . LEU A 1 246 ? -13.057 -1.025 13.729 1.00 97.19 246 LEU A C 1
ATOM 1890 O O . LEU A 1 246 ? -13.432 -0.187 12.909 1.00 97.19 246 LEU A O 1
ATOM 1894 N N . ARG A 1 247 ? -13.900 -1.923 14.256 1.00 97.56 247 ARG A N 1
ATOM 1895 C CA . ARG A 1 247 ? -15.335 -1.984 13.914 1.00 97.56 247 ARG A CA 1
ATOM 1896 C C . ARG A 1 247 ? -16.136 -0.801 14.451 1.00 97.56 247 ARG A C 1
ATOM 1898 O O . ARG A 1 247 ? -17.212 -0.527 13.931 1.00 97.56 247 ARG A O 1
ATOM 1905 N N . GLU A 1 248 ? -15.624 -0.077 15.443 1.00 97.00 248 GLU A N 1
ATOM 1906 C CA . GLU A 1 248 ? -16.231 1.178 15.905 1.00 97.00 248 GLU A CA 1
ATOM 1907 C C . GLU A 1 248 ? -16.053 2.320 14.889 1.00 97.00 248 GLU A C 1
ATOM 1909 O O . GLU A 1 248 ? -16.827 3.278 14.889 1.00 97.00 248 GLU A O 1
ATOM 1914 N N . HIS A 1 249 ? -15.048 2.223 14.012 1.00 96.75 249 HIS A N 1
ATOM 1915 C CA . HIS A 1 249 ? -14.687 3.275 13.057 1.00 96.75 249 HIS A CA 1
ATOM 1916 C C . HIS A 1 249 ? -14.965 2.916 11.593 1.00 96.75 249 HIS A C 1
ATOM 1918 O O . HIS A 1 249 ? -15.110 3.817 10.766 1.00 96.75 249 HIS A O 1
ATOM 1924 N N . CYS A 1 250 ? -15.044 1.626 11.262 1.00 97.00 250 CYS A N 1
ATOM 1925 C CA . CYS A 1 250 ? -15.204 1.134 9.898 1.00 97.00 250 CYS A CA 1
ATOM 1926 C C . CYS A 1 250 ? -16.455 0.259 9.755 1.00 97.00 250 CYS A C 1
ATOM 1928 O O . CYS A 1 250 ? -16.723 -0.603 10.588 1.00 97.00 250 CYS A O 1
ATOM 1930 N N . ASP A 1 251 ? -17.167 0.419 8.638 1.00 97.19 251 ASP A N 1
ATOM 1931 C CA . ASP A 1 251 ? -18.378 -0.344 8.315 1.00 97.19 251 ASP A CA 1
ATOM 1932 C C . ASP A 1 251 ? -18.089 -1.846 8.164 1.00 97.19 251 ASP A C 1
ATOM 1934 O O . ASP A 1 251 ? -18.927 -2.692 8.472 1.00 97.19 251 ASP A O 1
ATOM 1938 N N . THR A 1 252 ? -16.912 -2.202 7.642 1.00 97.62 252 THR A N 1
ATOM 1939 C CA . THR A 1 252 ? -16.500 -3.596 7.444 1.00 97.62 252 THR A CA 1
ATOM 1940 C C . THR A 1 252 ? -15.050 -3.800 7.861 1.00 97.62 252 THR A C 1
ATOM 1942 O O . THR A 1 252 ? -14.150 -3.126 7.362 1.00 97.62 252 THR A O 1
ATOM 1945 N N . VAL A 1 253 ? -14.819 -4.796 8.721 1.00 97.94 253 VAL A N 1
ATOM 1946 C CA . VAL A 1 253 ? -13.482 -5.246 9.133 1.00 97.94 253 VAL A CA 1
ATOM 1947 C C . VAL A 1 253 ? -13.363 -6.746 8.891 1.00 97.94 253 VAL A C 1
ATOM 1949 O O . VAL A 1 253 ? -14.135 -7.534 9.442 1.00 97.94 253 VAL A O 1
ATOM 1952 N N . GLN A 1 254 ? -12.397 -7.149 8.067 1.00 97.62 254 GLN A N 1
ATOM 1953 C CA . GLN A 1 254 ? -12.109 -8.552 7.762 1.00 97.62 254 GLN A CA 1
ATOM 1954 C C . GLN A 1 254 ? -10.685 -8.903 8.174 1.00 97.62 254 GLN A C 1
ATOM 1956 O O . GLN A 1 254 ? -9.758 -8.162 7.870 1.00 97.62 254 GLN A O 1
ATOM 1961 N N . VAL A 1 255 ? -10.507 -10.068 8.793 1.00 96.19 255 VAL A N 1
ATOM 1962 C CA . VAL A 1 255 ? -9.187 -10.649 9.067 1.00 96.19 255 VAL A CA 1
ATOM 1963 C C . VAL A 1 255 ? -9.056 -11.923 8.246 1.00 96.19 255 VAL A C 1
ATOM 1965 O O . VAL A 1 255 ? -9.924 -12.795 8.301 1.00 96.19 255 VAL A O 1
ATOM 1968 N N . LYS A 1 256 ? -7.992 -12.015 7.455 1.00 95.25 256 LYS A N 1
ATOM 1969 C CA . LYS A 1 256 ? -7.687 -13.142 6.578 1.00 95.25 256 LYS A CA 1
ATOM 1970 C C . LYS A 1 256 ? -6.318 -13.689 6.937 1.00 95.25 256 LYS A C 1
ATOM 1972 O O . LYS A 1 256 ? -5.326 -12.964 6.916 1.00 95.25 256 LYS A O 1
ATOM 1977 N N . VAL A 1 257 ? -6.282 -14.985 7.219 1.00 91.00 257 VAL A N 1
ATOM 1978 C CA . VAL A 1 257 ? -5.026 -15.715 7.358 1.00 91.00 257 VAL A CA 1
ATOM 1979 C C . VAL A 1 257 ? -4.552 -16.115 5.962 1.00 91.00 257 VAL A C 1
ATOM 1981 O O . VAL A 1 257 ? -5.320 -16.712 5.207 1.00 91.00 257 VAL A O 1
ATOM 1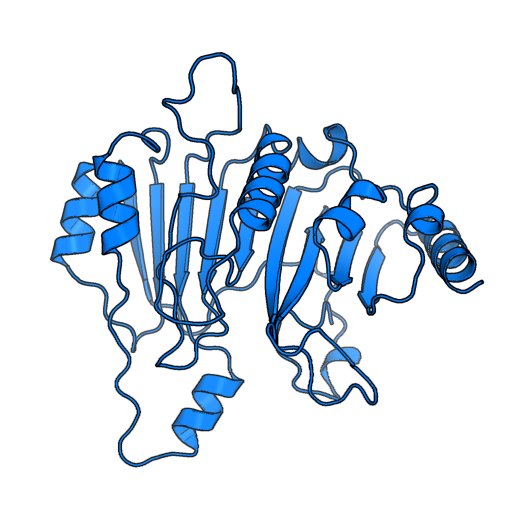984 N N . VAL A 1 258 ? -3.320 -15.757 5.603 1.00 87.00 258 VAL A N 1
ATOM 1985 C CA . VAL A 1 258 ? -2.73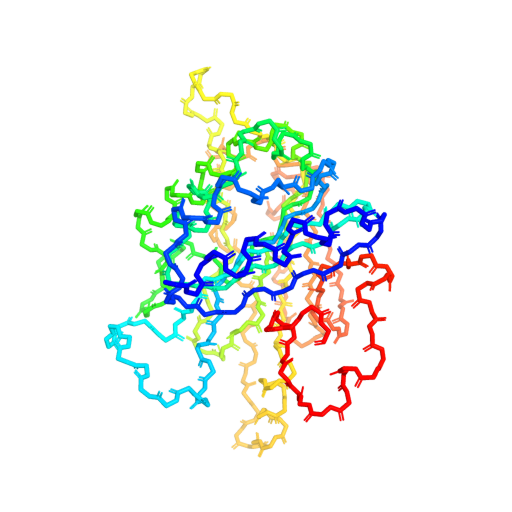0 -16.008 4.278 1.00 87.00 258 VAL A CA 1
ATOM 1986 C C . VAL A 1 258 ? -1.389 -16.724 4.401 1.00 87.00 258 VAL A C 1
ATOM 1988 O O . VAL A 1 258 ? -0.542 -16.337 5.194 1.00 87.00 258 VAL A O 1
ATOM 1991 N N . ASP A 1 259 ? -1.154 -17.755 3.593 1.00 78.19 259 ASP A N 1
ATOM 1992 C CA . ASP A 1 259 ? 0.108 -18.513 3.660 1.00 78.19 259 ASP A CA 1
ATOM 1993 C C . ASP A 1 259 ? 1.307 -17.726 3.110 1.00 78.19 259 ASP A C 1
ATOM 1995 O O . ASP A 1 259 ? 2.457 -17.971 3.475 1.00 78.19 259 ASP A O 1
ATOM 1999 N N . VAL A 1 260 ? 1.038 -16.780 2.208 1.00 75.50 260 VAL A N 1
ATOM 2000 C CA . VAL A 1 260 ? 2.045 -15.982 1.509 1.00 75.50 260 VAL A CA 1
ATOM 2001 C C . VAL A 1 260 ? 1.641 -14.518 1.572 1.00 75.50 260 VAL A C 1
ATOM 2003 O O . VAL A 1 260 ? 0.489 -14.188 1.285 1.00 75.50 260 VAL A O 1
ATOM 2006 N N . THR A 1 261 ? 2.596 -13.642 1.904 1.00 74.75 261 THR A N 1
ATOM 2007 C CA . THR A 1 261 ? 2.389 -12.191 1.859 1.00 74.75 261 THR A CA 1
ATOM 2008 C C . THR A 1 261 ? 1.878 -11.792 0.470 1.00 74.75 261 THR A C 1
ATOM 2010 O O . THR A 1 261 ? 2.544 -12.091 -0.527 1.00 74.75 261 THR A O 1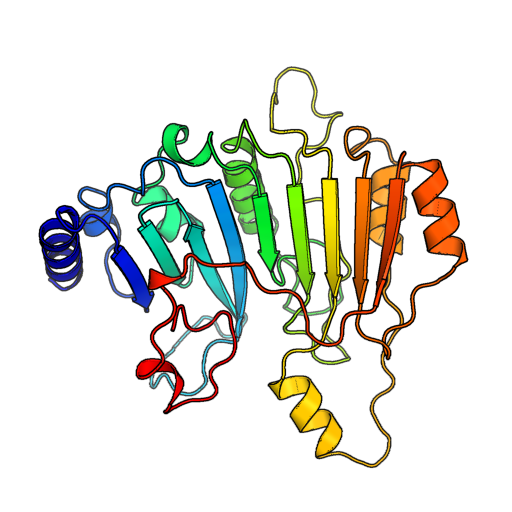
ATOM 2013 N N . PRO A 1 262 ? 0.714 -11.131 0.381 1.00 76.88 262 PRO A N 1
ATOM 2014 C CA . PRO A 1 262 ? 0.153 -10.683 -0.882 1.00 76.88 262 PRO A CA 1
ATOM 2015 C C . PRO A 1 262 ? 1.144 -9.818 -1.664 1.00 76.88 262 PRO A C 1
ATOM 2017 O O . PRO A 1 262 ? 1.743 -8.890 -1.124 1.00 76.88 262 PRO A O 1
ATOM 2020 N N . ALA A 1 263 ? 1.275 -10.104 -2.956 1.00 77.00 263 ALA A N 1
ATOM 2021 C CA . ALA A 1 263 ? 1.985 -9.266 -3.911 1.00 77.00 263 ALA A CA 1
ATOM 2022 C C . ALA A 1 263 ? 0.984 -8.667 -4.903 1.00 77.00 263 ALA A C 1
ATOM 2024 O O . ALA A 1 263 ? -0.095 -9.228 -5.129 1.00 77.00 263 ALA A O 1
ATOM 2025 N N . ILE A 1 264 ? 1.351 -7.548 -5.531 1.00 77.56 264 ILE A N 1
ATOM 2026 C CA . ILE A 1 264 ? 0.539 -6.988 -6.611 1.00 77.56 264 ILE A CA 1
ATOM 2027 C C . ILE A 1 264 ? 0.351 -8.035 -7.717 1.00 77.56 264 ILE A C 1
ATOM 2029 O O . ILE A 1 264 ? 1.312 -8.626 -8.213 1.00 77.56 264 ILE A O 1
ATOM 2033 N N . SER A 1 265 ? -0.893 -8.253 -8.137 1.00 79.31 265 SER A N 1
ATOM 2034 C CA . SER A 1 265 ? -1.169 -9.063 -9.321 1.00 79.31 265 SER A CA 1
ATOM 2035 C C . SER A 1 265 ? -0.765 -8.280 -10.567 1.00 79.31 265 SER A C 1
ATOM 2037 O O . SER A 1 265 ? -1.398 -7.274 -10.895 1.00 79.31 265 SER A O 1
ATOM 2039 N N . LEU A 1 266 ? 0.289 -8.735 -11.243 1.00 80.00 266 LEU A N 1
ATOM 2040 C CA . LEU A 1 266 ? 0.708 -8.204 -12.537 1.00 80.00 266 LEU A CA 1
ATOM 2041 C C . LEU A 1 266 ? -0.041 -8.914 -13.681 1.00 80.00 266 LEU A C 1
ATOM 2043 O O . LEU A 1 266 ? -0.482 -10.054 -13.508 1.00 80.00 266 LEU A O 1
ATOM 2047 N N . PRO A 1 267 ? -0.192 -8.274 -14.853 1.00 78.81 267 PRO A N 1
ATOM 2048 C CA . PRO A 1 267 ? -0.730 -8.914 -16.047 1.00 78.81 267 PRO A CA 1
ATOM 2049 C C . PRO A 1 267 ? 0.048 -10.176 -16.433 1.00 78.81 267 PRO A C 1
ATOM 2051 O O . PRO A 1 267 ? 1.258 -10.259 -16.232 1.00 78.81 267 PRO A O 1
ATOM 2054 N N . ALA A 1 268 ? -0.636 -11.143 -17.051 1.00 78.81 268 ALA A N 1
ATOM 2055 C CA . ALA A 1 268 ? -0.053 -12.444 -17.388 1.00 78.81 268 ALA A CA 1
ATOM 2056 C C . ALA A 1 268 ? 1.203 -12.350 -18.275 1.00 78.81 268 ALA A C 1
ATOM 2058 O O . ALA A 1 268 ? 2.104 -13.168 -18.136 1.00 78.81 268 ALA A O 1
ATOM 2059 N N . TYR A 1 269 ? 1.302 -11.335 -19.141 1.00 75.06 269 TYR A N 1
ATOM 2060 C CA . TYR A 1 269 ? 2.474 -11.131 -20.001 1.00 75.06 269 TYR A CA 1
ATOM 2061 C C . TYR A 1 269 ? 3.735 -10.694 -19.235 1.00 75.06 269 TYR A C 1
ATOM 2063 O O . TYR A 1 269 ? 4.823 -10.731 -19.798 1.00 75.06 269 TYR A O 1
ATOM 2071 N N . CYS A 1 270 ? 3.616 -10.265 -17.972 1.00 73.56 270 CYS A N 1
ATOM 2072 C CA . CYS A 1 270 ? 4.772 -10.011 -17.108 1.00 73.56 270 CYS A CA 1
ATOM 2073 C C . CYS A 1 270 ? 5.380 -11.302 -16.553 1.00 73.56 270 CYS A C 1
ATOM 2075 O O . CYS A 1 270 ? 6.470 -11.264 -15.991 1.00 73.56 270 CYS A O 1
ATOM 2077 N N . TYR A 1 271 ? 4.676 -12.429 -16.670 1.00 68.62 271 TYR A N 1
ATOM 2078 C CA . TYR A 1 271 ? 5.161 -13.711 -16.193 1.00 68.62 271 TYR A CA 1
ATOM 2079 C C . TYR A 1 271 ? 6.021 -14.379 -17.269 1.00 68.62 271 TYR A C 1
ATOM 2081 O O . TYR A 1 271 ? 5.507 -15.003 -18.197 1.00 68.62 271 TYR A O 1
ATOM 2089 N N . GLU A 1 272 ? 7.341 -14.265 -17.133 1.00 62.16 272 GLU A N 1
ATOM 2090 C CA . GLU A 1 272 ? 8.296 -14.982 -17.977 1.00 62.16 272 GLU A CA 1
ATOM 2091 C C . GLU A 1 272 ? 8.950 -16.123 -17.186 1.00 62.16 272 GLU A C 1
ATOM 2093 O O . GLU A 1 272 ? 9.851 -15.918 -16.371 1.00 62.16 272 GLU A O 1
ATOM 2098 N N . SER A 1 273 ? 8.516 -17.361 -17.447 1.00 56.12 273 SER A N 1
ATOM 2099 C CA . SER A 1 273 ? 8.988 -18.551 -16.723 1.00 56.12 273 SER A CA 1
ATOM 2100 C C . SER A 1 273 ? 10.498 -18.791 -16.848 1.00 56.12 273 SER A C 1
ATOM 2102 O O . SER A 1 273 ? 11.099 -19.388 -15.959 1.00 56.12 273 SER A O 1
ATOM 2104 N N . ALA A 1 274 ? 11.120 -18.334 -17.940 1.00 54.09 274 ALA A N 1
ATOM 2105 C CA . ALA A 1 274 ? 12.555 -18.486 -18.182 1.00 54.09 274 ALA A CA 1
ATOM 2106 C C . ALA A 1 274 ? 13.414 -17.525 -17.339 1.00 54.09 274 ALA A C 1
ATOM 2108 O O . ALA A 1 274 ? 14.556 -17.852 -17.017 1.00 54.09 274 ALA A O 1
ATOM 2109 N N . ALA A 1 275 ? 12.876 -16.368 -16.944 1.00 50.28 275 ALA A N 1
ATOM 2110 C CA . ALA A 1 275 ? 13.626 -15.352 -16.207 1.00 50.28 275 ALA A CA 1
ATOM 2111 C C . ALA A 1 275 ? 13.621 -15.564 -14.678 1.00 50.28 275 ALA A C 1
ATOM 2113 O O . ALA A 1 275 ? 14.527 -15.097 -13.977 1.00 50.28 275 ALA A O 1
ATOM 2114 N N . TRP A 1 276 ? 12.676 -16.373 -14.186 1.00 47.41 276 TRP A N 1
ATOM 2115 C CA . TRP A 1 276 ? 12.580 -16.804 -12.786 1.00 47.41 276 TRP A CA 1
ATOM 2116 C C . TRP A 1 276 ? 13.666 -17.815 -12.383 1.00 47.41 276 TRP A C 1
ATOM 2118 O O . TRP A 1 276 ? 13.900 -18.036 -11.197 1.00 47.41 276 TRP A O 1
ATOM 2128 N N . ALA A 1 277 ? 14.345 -18.441 -13.349 1.00 41.22 277 ALA A N 1
ATOM 2129 C CA . ALA A 1 277 ? 15.112 -19.665 -13.121 1.00 41.22 277 ALA A CA 1
ATOM 2130 C C . ALA A 1 277 ? 16.559 -19.486 -12.612 1.00 41.22 277 ALA A C 1
ATOM 2132 O O . ALA A 1 277 ? 17.278 -20.477 -12.540 1.00 41.22 277 ALA A O 1
ATOM 2133 N N . ALA A 1 278 ? 17.027 -18.278 -12.267 1.00 42.78 278 ALA A N 1
ATOM 2134 C CA . ALA A 1 278 ? 18.459 -18.095 -11.974 1.00 42.78 278 ALA A CA 1
ATOM 2135 C C . ALA A 1 278 ? 18.835 -17.294 -10.721 1.00 42.78 278 ALA A C 1
ATOM 2137 O O . ALA A 1 278 ? 19.996 -17.358 -10.341 1.00 42.78 278 ALA A O 1
ATOM 2138 N N . ASN A 1 279 ? 17.933 -16.552 -10.068 1.00 44.91 279 ASN A N 1
ATOM 2139 C CA . ASN A 1 279 ? 18.267 -15.834 -8.830 1.00 44.91 279 ASN A CA 1
ATOM 2140 C C . ASN A 1 279 ? 17.005 -15.563 -8.000 1.00 44.91 279 ASN A C 1
ATOM 2142 O O . ASN A 1 279 ? 16.111 -14.872 -8.492 1.00 44.91 279 ASN A O 1
ATOM 2146 N N . ASP A 1 280 ? 16.990 -16.023 -6.743 1.00 50.31 280 ASP A N 1
ATOM 2147 C CA . ASP A 1 280 ? 15.948 -15.835 -5.712 1.00 50.31 280 ASP A CA 1
ATOM 2148 C C . ASP A 1 280 ? 15.788 -14.374 -5.248 1.00 50.31 280 ASP A C 1
ATOM 2150 O O . ASP A 1 280 ? 15.575 -14.097 -4.067 1.00 50.31 280 ASP A O 1
ATOM 2154 N N . VAL A 1 281 ? 15.933 -13.394 -6.143 1.00 52.56 281 VAL A N 1
ATOM 2155 C CA . VAL A 1 281 ? 15.732 -11.991 -5.777 1.00 52.56 281 VAL A CA 1
ATOM 2156 C C . VAL A 1 281 ? 14.227 -11.800 -5.585 1.00 52.56 281 VAL A C 1
ATOM 2158 O O . VAL A 1 281 ? 13.483 -11.904 -6.563 1.00 52.56 281 VAL A O 1
ATOM 2161 N N . PRO A 1 282 ? 13.746 -11.590 -4.348 1.00 50.12 282 PRO A N 1
ATOM 2162 C CA . PRO A 1 282 ? 12.320 -11.640 -4.076 1.00 50.12 282 PRO A CA 1
ATOM 2163 C C . PRO A 1 282 ? 11.602 -10.499 -4.794 1.00 50.12 282 PRO A C 1
ATOM 2165 O O . PRO A 1 282 ? 12.194 -9.457 -5.092 1.00 50.12 282 PRO A O 1
ATOM 2168 N N . TRP A 1 283 ? 10.295 -10.659 -5.013 1.00 48.81 283 TRP A N 1
ATOM 2169 C CA . TRP A 1 283 ? 9.464 -9.485 -5.237 1.00 48.81 283 TRP A CA 1
ATOM 2170 C C . TRP A 1 283 ? 9.734 -8.502 -4.081 1.00 48.81 283 TRP A C 1
ATOM 2172 O O . TRP A 1 283 ? 9.793 -8.925 -2.924 1.00 48.81 283 TRP A O 1
ATOM 2182 N N . PRO A 1 284 ? 10.009 -7.229 -4.389 1.00 51.16 284 PRO A N 1
ATOM 2183 C CA . PRO A 1 284 ? 9.737 -6.579 -5.652 1.00 51.16 284 PRO A CA 1
ATOM 2184 C C . PRO A 1 284 ? 10.987 -6.333 -6.511 1.00 51.16 284 PRO A C 1
ATOM 2186 O O . PRO A 1 284 ? 10.868 -5.687 -7.526 1.00 51.16 284 PRO A O 1
ATOM 2189 N N . TYR A 1 285 ? 12.184 -6.847 -6.252 1.00 54.53 285 TYR A N 1
ATOM 2190 C CA . TYR A 1 285 ? 13.366 -6.497 -7.074 1.00 54.53 285 TYR A CA 1
ATOM 2191 C C . TYR A 1 285 ? 13.276 -6.846 -8.567 1.00 54.53 285 TYR A C 1
ATOM 2193 O O . TYR A 1 285 ? 14.081 -6.358 -9.358 1.00 54.53 285 TYR A O 1
ATOM 2201 N N . LYS A 1 286 ? 12.302 -7.653 -8.977 1.00 57.03 286 LYS A N 1
ATOM 2202 C CA . LYS A 1 286 ? 12.091 -8.106 -10.347 1.00 57.03 286 LYS A CA 1
ATOM 2203 C C . LYS A 1 286 ? 10.606 -8.077 -10.716 1.00 57.03 286 LYS A C 1
ATOM 2205 O O . LYS A 1 286 ? 9.760 -8.411 -9.888 1.00 57.03 286 LYS A O 1
ATOM 2210 N N . LEU A 1 287 ? 10.297 -7.646 -11.942 1.00 50.31 287 LEU A N 1
ATOM 2211 C CA . LEU A 1 287 ? 9.003 -7.913 -12.583 1.00 50.31 287 LEU A CA 1
ATOM 2212 C C . LEU A 1 287 ? 8.917 -9.383 -13.037 1.00 50.31 287 LEU A C 1
ATOM 2214 O O . LEU A 1 287 ? 7.818 -9.933 -13.051 1.00 50.31 287 LEU A O 1
ATOM 2218 N N . TRP A 1 288 ? 10.073 -9.989 -13.347 1.00 48.47 288 TRP A N 1
ATOM 2219 C CA . TRP A 1 288 ? 10.288 -11.375 -13.769 1.00 48.47 288 TRP A CA 1
ATOM 2220 C C . TRP A 1 288 ? 11.657 -11.900 -13.307 1.00 48.47 288 TRP A C 1
ATOM 2222 O O . TRP A 1 288 ? 12.644 -11.125 -13.293 1.00 48.47 288 TRP A O 1
#

Foldseek 3Di:
DVQQVVLVVVQVCVVQQADEEEDDDDPHPLQSNLVRDADDAAQAEKEKEWAADDPPDPPPPDPPLDRIWIKMWTAGPRYIYIYIGHDPCSVCVRHDDLVRLCNYAEYEYELQDCADDPGSSHDDPVRLVVLLVSQQSNQNHAEYEYEYEDDDQRPDDADACSSYFFPPPDPVRSGHQHQEYEYFYDYHPVNVVVLVVPVPPRDQREARDCPRVLVCLVVVRNLSHAEYEYEEAPRHHYDPVSQVSVVVRHNYYYYHHDNDGDDDDHPPVLDDPVVVPDDPPDPPVGSD

Organism: Trametes pubescens (NCBI:txid154538)

Sequence (288 aa):
MNGHLASYILFLLAEQATLAVQLHYPWMNFDALSHHLHLPSGVSKVVIGRYPLPALLPGSSGPPDSPLIWGITLSGSERVIRWVGDELTRMLCGGATNAQLAGVRELWLADVSPAPCDEPHILRAAEANQVRAIIQDMSSLETVVLVNQFQAPWTGAPPSLRLLPNAREGERHVGPRPSMVRIAHGYGKHVLQRWSERPDPTPAVPALDLTGVLEELASGAYDYVRNVVIEVPYHVAVDAGDIERLREHCDTVQVKVVDVTPAISLPAYCYESAAWAANDVPWPYKLW